Protein AF-0000000084406721 (afdb_homodimer)

InterPro domains:
  IPR004435 Molybdopterin-guanine dinucleotide biosynthesis protein B (MobB) domain [PF03205] (4-134)
  IPR004435 Molybdopterin-guanine dinucleotide biosynthesis protein B (MobB) domain [TIGR00176] (4-159)
  IPR027417 P-loop containing nucleoside triphosphate hydrolase [G3DSA:3.40.50.300] (1-164)
  IPR027417 P-loop containing nucleoside triphosphate hydrolase [SSF52540] (1-160)
  IPR052539 Molybdopterin-guanine dinucleotide biosynthesis adapter [PTHR40072] (1-163)

Organism: Acidithiobacillus ferrooxidans (NCBI:txid920)

Solvent-accessible surface area (backbone atoms only — not comparable to full-atom values): 18183 Å² total; per-residue (Å²): 108,46,63,40,29,43,43,63,60,90,88,45,46,60,68,62,50,48,38,57,32,40,48,56,42,37,70,74,73,42,44,38,28,37,35,37,55,43,92,48,78,68,72,61,59,58,88,83,38,69,69,38,50,39,48,71,31,59,39,56,26,41,34,40,35,19,77,61,35,29,38,32,39,30,66,38,66,98,60,90,43,72,65,58,53,51,36,64,41,38,75,73,39,50,33,38,39,27,40,48,69,77,83,55,94,48,48,26,36,32,33,46,44,71,91,74,74,62,80,74,63,59,83,79,32,88,43,43,65,31,37,30,20,84,67,89,74,96,64,91,75,47,75,40,56,58,87,39,48,70,58,52,37,49,51,51,53,53,52,54,60,70,74,104,108,45,63,41,28,43,43,62,58,90,88,44,46,60,68,60,50,48,36,57,30,40,48,55,42,37,71,74,72,42,44,37,27,36,36,37,54,44,91,49,78,70,70,60,59,58,88,83,39,70,68,38,50,39,48,73,30,60,38,58,26,41,34,41,36,19,76,62,33,29,37,33,39,30,65,38,65,97,60,90,43,73,66,58,52,51,36,63,41,38,74,75,39,49,31,39,38,27,40,48,71,78,82,56,95,48,47,25,37,33,33,47,44,72,92,73,74,62,80,74,65,59,82,78,33,88,44,44,65,32,38,29,20,83,66,89,74,97,65,91,76,47,75,41,56,59,86,38,49,69,59,52,38,48,51,51,52,51,52,55,60,70,73,103

pLDDT: mean 93.05, std 8.52, range [54.84, 98.81]

Foldseek 3Di:
DAEEEEDEDPPLCSVVLVVVLVVLLVVVVWFEAEAEDDPDDDDPDDPPDPQVVVVVVPDQKDWDDDPVDIDMDHDDDPDDDPVVVQVVDPPGTLYYYYYDPLVYQHAYEYRDEVVVVDDDPVVPRVNYQEYAYCDDDDDPHHYHDSVCSSVVSVVVVVVSVVVD/DAEEEEDEDPPLCSVVLVVVLVVLLVVVVWFEAEAEDDPDDPPVDDPPDPQVVVVVVPDQKDWDDDPVDIDMDHDDDPDDDPVVVQVVDPPGTLYYYYYDPLVYQHAYEYRDEVVVVDDDPVVPRVNYQEYAYCDDDDDPHHYHDSVCSSVVSVVVVVVSVVVD

Radius of gyration: 23.54 Å; Cα contacts (8 Å, |Δi|>4): 623; chains: 2; bounding box: 33×76×53 Å

Nearest PDB structures (foldseek):
  1np6-assembly1_B  TM=8.746E-01  e=4.336E-16  Escherichia coli
  1p9n-assembly1_B  TM=8.921E-01  e=8.865E-15  Escherichia coli
  1np6-assembly1_A  TM=8.715E-01  e=2.476E-14  Escherichia coli
  1xjc-assembly1_A  TM=7.753E-01  e=9.262E-10  Geobacillus stearothermophilus
  4nkr-assembly2_E  TM=7.561E-01  e=7.707E-09  Bacillus spizizenii str. W23

Secondary structure (DSSP, 8-state):
-EEEEEE--TTS-HHHHHHHHHHHHHHTT--EEEEEE-SS----S-TTSHHHHHHHTT-SEEEEE-SSEEEEEEEPPSS--HHHHHHTTPSPPSEEEEES-TTS-S-EEEEE-GGG-PPPSTTT-TTEEEEEESS----SSEEEETT-HHHHHHHHHHHHHHH-/-EEEEEE--TTS-HHHHHHHHHHHHHHTT--EEEEEE-SS----S-TTSHHHHHHHTT-SEEEEE-SSEEEEEEEPPSS--HHHHHHTTPSPPSEEEEES-TTS-S-EEEEE-GGG----STTT-TTEEEEEESS----SSEEEETT-HHHHHHHHHHHHHHH-

Sequence (328 aa):
MKTLCVVGYSGSGKTTLLCALIPLLRGYGLKVAVVKSTHHDVDWDVPGKDSYRLREAGADAVLLQGPKHWFMSRPAPTEVSLETISASLQPLPDLLLMEGNKALAVPKIEVHRPSLGRPLLAADDPCIMAVATDSVLDIPGVQLDLNTPSAIARFIRQWIKKEDMKTLCVVGYSGSGKTTLLCALIPLLRGYGLKVAVVKSTHHDVDWDVPGKDSYRLREAGADAVLLQGPKHWFMSRPAPTEVSLETISASLQPLPDLLLMEGNKALAVPKIEVHRPSLGRPLLAADDPCIMAVATDSVLDIPGVQLDLNTPSAIARFIRQWIKKED

Structure (mmCIF, N/CA/C/O backbone):
data_AF-0000000084406721-model_v1
#
loop_
_entity.id
_entity.type
_entity.pdbx_description
1 polymer 'Molybdopterin-guanine dinucleotide biosynthesis protein B'
#
loop_
_atom_site.group_PDB
_atom_site.id
_atom_site.type_symbol
_atom_site.label_atom_id
_atom_site.label_alt_id
_atom_site.label_comp_id
_atom_site.label_asym_id
_atom_site.label_entity_id
_atom_site.label_seq_id
_atom_site.pdbx_PDB_ins_code
_atom_site.Cartn_x
_atom_site.Cartn_y
_atom_site.Cartn_z
_atom_site.occupancy
_atom_site.B_iso_or_equiv
_atom_site.auth_seq_id
_atom_site.auth_comp_id
_atom_site.auth_asym_id
_atom_site.auth_atom_id
_atom_site.pdbx_PDB_model_num
ATOM 1 N N . MET A 1 1 ? -5.16 16.891 -6.309 1 94.69 1 MET A N 1
ATOM 2 C CA . MET A 1 1 ? -4.645 16.547 -4.984 1 94.69 1 MET A CA 1
ATOM 3 C C . MET A 1 1 ? -3.832 17.703 -4.398 1 94.69 1 MET A C 1
ATOM 5 O O . MET A 1 1 ? -2.945 18.234 -5.062 1 94.69 1 MET A O 1
ATOM 9 N N . LYS A 1 2 ? -4.215 18.172 -3.242 1 97.44 2 LYS A N 1
ATOM 10 C CA . LYS A 1 2 ? -3.42 19.141 -2.482 1 97.44 2 LYS A CA 1
ATOM 11 C C . LYS A 1 2 ? -2.598 18.453 -1.402 1 97.44 2 LYS A C 1
ATOM 13 O O . LYS A 1 2 ? -3.033 17.438 -0.834 1 97.44 2 LYS A O 1
ATOM 18 N N . THR A 1 3 ? -1.381 19 -1.166 1 97.88 3 THR A N 1
ATOM 19 C CA . THR A 1 3 ? -0.5 18.406 -0.169 1 97.88 3 THR A CA 1
ATOM 20 C C . THR A 1 3 ? -0.189 19.391 0.945 1 97.88 3 THR A C 1
ATOM 22 O O . THR A 1 3 ? 0.112 20.562 0.677 1 97.88 3 THR A O 1
ATOM 25 N N . LEU A 1 4 ? -0.32 18.969 2.131 1 98.31 4 LEU A N 1
ATOM 26 C CA . LEU A 1 4 ? -0.046 19.781 3.307 1 98.31 4 LEU A CA 1
ATOM 27 C C . LEU A 1 4 ? 0.783 19.016 4.328 1 98.31 4 LEU A C 1
ATOM 29 O O . LEU A 1 4 ? 0.405 17.906 4.734 1 98.31 4 LEU A O 1
ATOM 33 N N . CYS A 1 5 ? 1.845 19.562 4.773 1 98.19 5 CYS A N 1
ATOM 34 C CA . CYS A 1 5 ? 2.682 18.938 5.793 1 98.19 5 CYS A CA 1
ATOM 35 C C . CYS A 1 5 ? 2.408 19.547 7.164 1 98.19 5 CYS A C 1
ATOM 37 O O . CYS A 1 5 ? 2.242 20.766 7.285 1 98.19 5 CYS A O 1
ATOM 39 N N . VAL A 1 6 ? 2.279 18.703 8.125 1 98.06 6 VAL A N 1
ATOM 40 C CA . VAL A 1 6 ? 2.26 19.109 9.531 1 98.06 6 VAL A CA 1
ATOM 41 C C . VAL A 1 6 ? 3.619 18.844 10.164 1 98.06 6 VAL A C 1
ATOM 43 O O . VAL A 1 6 ? 4.039 17.688 10.281 1 98.06 6 VAL A O 1
ATOM 46 N N . VAL A 1 7 ? 4.289 19.922 10.57 1 97.62 7 VAL A N 1
ATOM 47 C CA . VAL A 1 7 ? 5.652 19.797 11.07 1 97.62 7 VAL A CA 1
ATOM 48 C C . VAL A 1 7 ? 5.719 20.281 12.516 1 97.62 7 VAL A C 1
ATOM 50 O O . VAL A 1 7 ? 4.812 20.984 12.992 1 97.62 7 VAL A O 1
ATOM 53 N N . GLY A 1 8 ? 6.73 19.891 13.141 1 96.75 8 GLY A N 1
ATOM 54 C CA . GLY A 1 8 ? 6.961 20.219 14.539 1 96.75 8 GLY A CA 1
ATOM 55 C C . GLY A 1 8 ? 7.883 19.25 15.234 1 96.75 8 GLY A C 1
ATOM 56 O O . GLY A 1 8 ? 8.234 18.203 14.672 1 96.75 8 GLY A O 1
ATOM 57 N N . TYR A 1 9 ? 8.328 19.625 16.422 1 95.62 9 TYR A N 1
ATOM 58 C CA . TYR A 1 9 ? 9.227 18.766 17.188 1 95.62 9 TYR A CA 1
ATOM 59 C C . TYR A 1 9 ? 8.461 17.609 17.828 1 95.62 9 TYR A C 1
ATOM 61 O O . TYR A 1 9 ? 7.238 17.672 17.984 1 95.62 9 TYR A O 1
ATOM 69 N N . SER A 1 10 ? 9.211 16.516 18.094 1 92.62 10 SER A N 1
ATOM 70 C CA . SER A 1 10 ? 8.625 15.367 18.781 1 92.62 10 SER A CA 1
ATOM 71 C C . SER A 1 10 ? 7.879 15.797 20.047 1 92.62 10 SER A C 1
ATOM 73 O O . SER A 1 10 ? 8.367 16.656 20.797 1 92.62 10 SER A O 1
ATOM 75 N N . GLY A 1 11 ? 6.715 15.258 20.219 1 93.38 11 GLY A N 1
ATOM 76 C CA . GLY A 1 11 ? 5.945 15.555 21.406 1 93.38 11 GLY A CA 1
ATOM 77 C C . GLY A 1 11 ? 5.051 16.766 21.25 1 93.38 11 GLY A C 1
ATOM 78 O O . GLY A 1 11 ? 4.266 17.094 22.156 1 93.38 11 GLY A O 1
ATOM 79 N N . SER A 1 12 ? 5.117 17.453 20.125 1 96.38 12 SER A N 1
ATOM 80 C CA . SER A 1 12 ? 4.367 18.688 19.938 1 96.38 12 SER A CA 1
ATOM 81 C C . SER A 1 12 ? 2.887 18.422 19.703 1 96.38 12 SER A C 1
ATOM 83 O O . SER A 1 12 ? 2.059 19.328 19.797 1 96.38 12 SER A O 1
ATOM 85 N N . GLY A 1 13 ? 2.541 17.172 19.359 1 95.31 13 GLY A N 1
ATOM 86 C CA . GLY A 1 13 ? 1.141 16.828 19.188 1 95.31 13 GLY A CA 1
ATOM 87 C C . GLY A 1 13 ? 0.727 16.734 17.734 1 95.31 13 GLY A C 1
ATOM 88 O O . GLY A 1 13 ? -0.449 16.906 17.406 1 95.31 13 GLY A O 1
ATOM 89 N N . LYS A 1 14 ? 1.632 16.531 16.828 1 96.62 14 LYS A N 1
ATOM 90 C CA . LYS A 1 14 ? 1.352 16.469 15.391 1 96.62 14 LYS A CA 1
ATOM 91 C C . LYS A 1 14 ? 0.34 15.367 15.078 1 96.62 14 LYS A C 1
ATOM 93 O O . LYS A 1 14 ? -0.682 15.625 14.438 1 96.62 14 LYS A O 1
ATOM 98 N N . THR A 1 15 ? 0.58 14.188 15.555 1 94.81 15 THR A N 1
ATOM 99 C CA . THR A 1 15 ? -0.303 13.055 15.281 1 94.81 15 THR A CA 1
ATOM 100 C C . THR A 1 15 ? -1.688 13.297 15.875 1 94.81 15 THR A C 1
ATOM 102 O O . THR A 1 15 ? -2.701 13.023 15.227 1 94.81 15 THR A O 1
ATOM 105 N N . THR A 1 16 ? -1.703 13.852 17.094 1 96.06 16 THR A N 1
ATOM 106 C CA . THR A 1 16 ? -2.971 14.18 17.734 1 96.06 16 THR A CA 1
ATOM 107 C C . THR A 1 16 ? -3.775 15.156 16.891 1 96.06 16 THR A C 1
ATOM 109 O O . THR A 1 16 ? -4.977 14.969 16.688 1 96.06 16 THR A O 1
ATOM 112 N N . LEU A 1 17 ? -3.115 16.156 16.453 1 98.19 17 LEU A N 1
ATOM 113 C CA . LEU A 1 17 ? 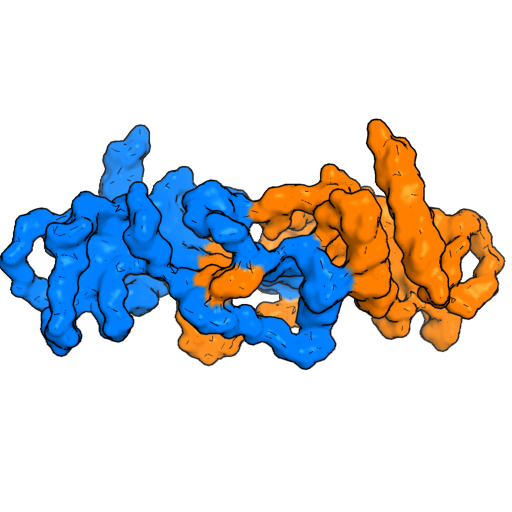-3.795 17.125 15.617 1 98.19 17 LEU A CA 1
ATOM 114 C C . LEU A 1 17 ? -4.32 16.484 14.336 1 98.19 17 LEU A C 1
ATOM 116 O O . LEU A 1 17 ? -5.465 16.719 13.945 1 98.19 17 LEU A O 1
ATOM 120 N N . LEU A 1 18 ? -3.492 15.695 13.695 1 98.31 18 LEU A N 1
ATOM 121 C CA . LEU A 1 18 ? -3.9 15.031 12.461 1 98.31 18 LEU A CA 1
ATOM 122 C C . LEU A 1 18 ? -5.133 14.164 12.695 1 98.31 18 LEU A C 1
ATOM 124 O O . LEU A 1 18 ? -6.07 14.188 11.891 1 98.31 18 LEU A O 1
ATOM 128 N N . CYS A 1 19 ? -5.152 13.445 13.734 1 97.81 19 CYS A N 1
ATOM 129 C CA . CYS A 1 19 ? -6.289 12.586 14.047 1 97.81 19 CYS A CA 1
ATOM 130 C C . CYS A 1 19 ? -7.562 13.406 14.219 1 97.81 19 CYS A C 1
ATOM 132 O O . CYS A 1 19 ? -8.648 12.961 13.828 1 97.81 19 CYS A O 1
ATOM 134 N N . ALA A 1 20 ? -7.41 14.555 14.805 1 98.5 20 ALA A N 1
ATOM 135 C CA . ALA A 1 20 ? -8.562 15.43 14.992 1 98.5 20 ALA A CA 1
ATOM 136 C C . ALA A 1 20 ? -9.008 16.047 13.672 1 98.5 20 ALA A C 1
ATOM 138 O O . ALA A 1 20 ? -10.203 16.281 13.453 1 98.5 20 ALA A O 1
ATOM 139 N N . LEU A 1 21 ? -8.102 16.281 12.789 1 98.81 21 LEU A N 1
ATOM 140 C CA . LEU A 1 21 ? -8.367 17 11.547 1 98.81 21 LEU A CA 1
ATOM 141 C C . LEU A 1 21 ? -9.023 16.078 10.516 1 98.81 21 LEU A C 1
ATOM 143 O O . LEU A 1 21 ? -9.859 16.516 9.734 1 98.81 21 LEU A O 1
ATOM 147 N N . ILE A 1 22 ? -8.688 14.812 10.508 1 98.69 22 ILE A N 1
ATOM 148 C CA . ILE A 1 22 ? -9.078 13.875 9.453 1 98.69 22 ILE A CA 1
ATOM 149 C C . ILE A 1 22 ? -10.602 13.805 9.367 1 98.69 22 ILE A C 1
ATOM 151 O O . ILE A 1 22 ? -11.18 14.078 8.312 1 98.69 22 ILE A O 1
ATOM 155 N N . PRO A 1 23 ? -11.281 13.562 10.469 1 98.56 23 PRO A N 1
ATOM 156 C CA . PRO A 1 23 ? -12.734 13.469 10.336 1 98.56 23 PRO A CA 1
ATOM 157 C C . PRO A 1 23 ? -13.383 14.797 9.961 1 98.56 23 PRO A C 1
ATOM 159 O O . PRO A 1 23 ? -14.398 14.82 9.258 1 98.56 23 PRO A O 1
ATOM 162 N N . LEU A 1 24 ? -12.836 15.898 10.438 1 98.81 24 LEU A N 1
ATOM 163 C CA . LEU A 1 24 ? -13.367 17.203 10.109 1 98.81 24 LEU A CA 1
ATOM 164 C C . LEU A 1 24 ? -13.227 17.5 8.617 1 98.81 24 LEU A C 1
ATOM 166 O O . LEU A 1 24 ? -14.172 17.953 7.973 1 98.81 24 LEU A O 1
ATOM 170 N N . LEU A 1 25 ? -12.086 17.219 8.039 1 98.75 25 LEU A N 1
ATOM 171 C CA . LEU A 1 25 ? -11.805 17.469 6.633 1 98.75 25 LEU A CA 1
ATOM 172 C C . LEU A 1 25 ? -12.609 16.531 5.738 1 98.75 25 LEU A C 1
ATOM 174 O O . LEU A 1 25 ? -13.109 16.938 4.691 1 98.75 25 LEU A O 1
ATOM 178 N N . ARG A 1 26 ? -12.734 15.312 6.164 1 98.38 26 ARG A N 1
ATOM 179 C CA . ARG A 1 26 ? -13.578 14.367 5.441 1 98.38 26 ARG A CA 1
ATOM 180 C C . ARG A 1 26 ? -15.039 14.812 5.457 1 98.38 26 ARG A C 1
ATOM 182 O O . ARG A 1 26 ? -15.766 14.602 4.488 1 98.38 26 ARG A O 1
ATOM 189 N N . GLY A 1 27 ? -15.414 15.422 6.547 1 98.06 27 GLY A N 1
ATOM 190 C CA . GLY A 1 27 ? -16.75 15.961 6.66 1 98.06 27 GLY A CA 1
ATOM 191 C C . GLY A 1 27 ? -17.078 17 5.602 1 98.06 27 GLY A C 1
ATOM 192 O O . GLY A 1 27 ? -18.25 17.234 5.285 1 98.06 27 GLY A O 1
ATOM 193 N N . TYR A 1 28 ? -16.062 17.609 5.094 1 98 28 TYR A N 1
ATOM 194 C CA . TYR A 1 28 ? -16.25 18.578 4.016 1 98 28 TYR A CA 1
ATOM 195 C C . TYR A 1 28 ? -16.344 17.875 2.666 1 98 28 TYR A C 1
ATOM 197 O O . TYR A 1 28 ? -16.422 18.531 1.623 1 98 28 TYR A O 1
ATOM 205 N N . GLY A 1 29 ? -16.266 16.5 2.619 1 97.5 29 GLY A N 1
ATOM 206 C CA . GLY A 1 29 ? -16.391 15.719 1.396 1 97.5 29 GLY A CA 1
ATOM 207 C C . GLY A 1 29 ? -15.062 15.406 0.747 1 97.5 29 GLY A C 1
ATOM 208 O O . GLY A 1 29 ? -15.008 14.984 -0.41 1 97.5 29 GLY A O 1
ATOM 209 N N . LEU A 1 30 ? -13.969 15.625 1.476 1 98 30 LEU A N 1
ATOM 210 C CA . LEU A 1 30 ? -12.641 15.406 0.919 1 98 30 LEU A CA 1
ATOM 211 C C . LEU A 1 30 ? -12.18 13.977 1.163 1 98 30 LEU A C 1
ATOM 213 O O . LEU A 1 30 ? -12.375 13.43 2.252 1 98 30 LEU A O 1
ATOM 217 N N . LYS A 1 31 ? -11.625 13.32 0.178 1 97.81 31 LYS A N 1
ATOM 218 C CA . LYS A 1 31 ? -10.812 12.125 0.389 1 97.81 31 LYS A CA 1
ATOM 219 C C . LYS A 1 31 ? -9.438 12.484 0.95 1 97.81 31 LYS A C 1
ATOM 221 O O . LYS A 1 31 ? -8.703 13.266 0.345 1 97.81 31 LYS A O 1
ATOM 226 N N . VAL A 1 32 ? -9.109 11.898 2.115 1 98.56 32 VAL A N 1
ATOM 227 C CA . VAL A 1 32 ? -7.906 12.312 2.826 1 98.56 32 VAL A CA 1
ATOM 228 C C . VAL A 1 32 ? -6.977 11.117 3.008 1 98.56 32 VAL A C 1
ATOM 230 O O . VAL A 1 32 ? -7.383 10.078 3.541 1 98.56 32 VAL A O 1
ATOM 233 N N . ALA A 1 33 ? -5.777 11.18 2.553 1 98.44 33 ALA A N 1
ATOM 234 C CA . ALA A 1 33 ? -4.723 10.219 2.857 1 98.44 33 ALA A CA 1
ATOM 235 C C . ALA A 1 33 ? -3.658 10.836 3.76 1 98.44 33 ALA A C 1
ATOM 237 O O . ALA A 1 33 ? -3.482 12.055 3.777 1 98.44 33 ALA A O 1
ATOM 238 N N . VAL A 1 34 ? -2.992 9.992 4.477 1 98.12 34 VAL A N 1
ATOM 239 C CA . VAL A 1 34 ? -1.962 10.477 5.391 1 98.12 34 VAL A CA 1
ATOM 240 C C . VAL A 1 34 ? -0.662 9.711 5.156 1 98.12 34 VAL A C 1
ATOM 242 O O . VAL A 1 34 ? -0.678 8.484 4.98 1 98.12 34 VAL A O 1
ATOM 245 N N . VAL A 1 35 ? 0.411 10.438 5.141 1 97 35 VAL A N 1
ATOM 246 C CA . VAL A 1 35 ? 1.75 9.859 5.102 1 97 35 VAL A CA 1
ATOM 247 C C . VAL A 1 35 ? 2.494 10.18 6.395 1 97 35 VAL A C 1
ATOM 249 O O . VAL A 1 35 ? 2.477 11.328 6.855 1 97 35 VAL A O 1
ATOM 252 N N . LYS A 1 36 ? 3.037 9.227 6.949 1 94.81 36 LYS A N 1
ATOM 253 C CA . LYS A 1 36 ? 3.918 9.445 8.094 1 94.81 36 LYS A CA 1
ATOM 254 C C . LYS A 1 36 ? 5.297 8.836 7.848 1 94.81 36 LYS A C 1
ATOM 256 O O . LYS A 1 36 ? 5.414 7.641 7.578 1 94.81 36 LYS A O 1
ATOM 261 N N . SER A 1 37 ? 6.258 9.664 7.93 1 93.06 37 SER A N 1
ATOM 262 C CA . SER A 1 37 ? 7.629 9.18 7.828 1 93.06 37 SER A CA 1
ATOM 263 C C . SER A 1 37 ? 8.195 8.82 9.203 1 93.06 37 SER A C 1
ATOM 265 O O . SER A 1 37 ? 7.945 9.523 10.18 1 93.06 37 SER A O 1
ATOM 267 N N . THR A 1 38 ? 8.844 7.676 9.297 1 85.88 38 THR A N 1
ATOM 268 C CA . THR A 1 38 ? 9.477 7.262 10.547 1 85.88 38 THR A CA 1
ATOM 269 C C . THR A 1 38 ? 10.922 6.824 10.305 1 85.88 38 THR A C 1
ATOM 271 O O . THR A 1 38 ? 11.266 6.371 9.219 1 85.88 38 THR A O 1
ATOM 274 N N . HIS A 1 39 ? 11.773 7.035 11.273 1 83.19 39 HIS A N 1
ATOM 275 C CA . HIS A 1 39 ? 13.172 6.609 11.211 1 83.19 39 HIS A CA 1
ATOM 276 C C . HIS A 1 39 ? 13.32 5.16 11.664 1 83.19 39 HIS A C 1
ATOM 278 O O . HIS A 1 39 ? 14.414 4.594 11.57 1 83.19 39 HIS A O 1
ATOM 284 N N . HIS A 1 40 ? 12.227 4.602 12.047 1 77.06 40 HIS A N 1
ATOM 285 C CA . HIS A 1 40 ? 12.273 3.223 12.523 1 77.06 40 HIS A CA 1
ATOM 286 C C . HIS A 1 40 ? 11.875 2.25 11.414 1 77.06 40 HIS A C 1
ATOM 288 O O . HIS A 1 40 ? 11.062 2.58 10.555 1 77.06 40 HIS A O 1
ATOM 294 N N . ASP A 1 41 ? 12.648 1.138 11.484 1 68.94 41 ASP A N 1
ATOM 295 C CA . ASP A 1 41 ? 12.258 0.095 10.539 1 68.94 41 ASP A CA 1
ATOM 296 C C . ASP A 1 41 ? 10.852 -0.419 10.852 1 68.94 41 ASP A C 1
ATOM 298 O O . ASP A 1 41 ? 10.555 -0.79 11.984 1 68.94 41 ASP A O 1
ATOM 302 N N . VAL A 1 42 ? 10.023 -0.194 9.938 1 65.81 42 VAL A N 1
ATOM 303 C CA . VAL A 1 42 ? 8.641 -0.636 10.102 1 65.81 42 VAL A CA 1
ATOM 304 C C . VAL A 1 42 ? 8.523 -2.109 9.719 1 65.81 42 VAL A C 1
ATOM 306 O O . VAL A 1 42 ? 8.805 -2.484 8.578 1 65.81 42 VAL A O 1
ATOM 309 N N . ASP A 1 43 ? 8.789 -3.002 10.594 1 61.5 43 ASP A N 1
ATOM 310 C CA . ASP A 1 43 ? 8.555 -4.402 10.242 1 61.5 43 ASP A CA 1
ATOM 311 C C . ASP A 1 43 ? 7.164 -4.855 10.68 1 61.5 43 ASP A C 1
ATOM 313 O O . ASP A 1 43 ? 6.941 -5.133 11.859 1 61.5 43 ASP A O 1
ATOM 317 N N . TRP A 1 44 ? 6.223 -4.664 9.906 1 62.91 44 TRP A N 1
ATOM 318 C CA . TRP A 1 44 ? 4.852 -5.023 10.242 1 62.91 44 TRP A CA 1
ATOM 319 C C . TRP A 1 44 ? 4.645 -6.531 10.156 1 62.91 44 TRP A C 1
ATOM 321 O O . TRP A 1 44 ? 3.734 -7.078 10.781 1 62.91 44 TRP A O 1
ATOM 331 N N . ASP A 1 45 ? 5.453 -7.039 9.312 1 59.59 45 ASP A N 1
ATOM 332 C CA . ASP A 1 45 ? 5.176 -8.453 9.07 1 59.59 45 ASP A CA 1
ATOM 333 C C . ASP A 1 45 ? 5.867 -9.336 10.109 1 59.59 45 ASP A C 1
ATOM 335 O O . ASP A 1 45 ? 6.973 -9.016 10.562 1 59.59 45 ASP A O 1
ATOM 339 N N . VAL A 1 46 ? 4.941 -9.852 10.992 1 58.81 46 VAL A N 1
ATOM 340 C CA . VAL A 1 46 ? 5.52 -10.859 11.875 1 58.81 46 VAL A CA 1
ATOM 341 C C . VAL A 1 46 ? 6.219 -11.938 11.047 1 58.81 46 VAL A C 1
ATOM 343 O O . VAL A 1 46 ? 5.637 -12.477 10.102 1 58.81 46 VAL A O 1
ATOM 346 N N . PRO A 1 47 ? 7.621 -12.18 11.383 1 55.06 47 PRO A N 1
ATOM 347 C CA . PRO A 1 47 ? 8.344 -13.266 10.727 1 55.06 47 PRO A CA 1
ATOM 348 C C . PRO A 1 47 ? 7.562 -14.578 10.734 1 55.06 47 PRO A C 1
ATOM 350 O O . PRO A 1 47 ? 6.992 -14.961 11.758 1 55.06 47 PRO A O 1
ATOM 353 N N . GLY A 1 48 ? 7.418 -15.102 9.406 1 54.94 48 GLY A N 1
ATOM 354 C CA . GLY A 1 48 ? 6.738 -16.375 9.297 1 54.94 48 GLY A CA 1
ATOM 355 C C . GLY A 1 48 ? 5.418 -16.297 8.562 1 54.94 48 GLY A C 1
ATOM 356 O O . GLY A 1 48 ? 4.898 -17.312 8.086 1 54.94 48 GLY A O 1
ATOM 357 N N . LYS A 1 49 ? 4.988 -15.023 8.453 1 74.44 49 LYS A N 1
ATOM 358 C CA . LYS A 1 49 ? 3.742 -14.906 7.695 1 74.44 49 LYS A CA 1
ATOM 359 C C . LYS A 1 49 ? 4.004 -14.922 6.195 1 74.44 49 LYS A C 1
ATOM 361 O O . LYS A 1 49 ? 5.145 -14.742 5.758 1 74.44 49 LYS A O 1
ATOM 366 N N . ASP A 1 50 ? 3.088 -15.359 5.426 1 82.88 50 ASP A N 1
ATOM 367 C CA . ASP A 1 50 ? 3.193 -15.484 3.977 1 82.88 50 ASP A CA 1
ATOM 368 C C . ASP A 1 50 ? 3.697 -14.188 3.348 1 82.88 50 ASP A C 1
ATOM 370 O O . ASP A 1 50 ? 4.559 -14.211 2.469 1 82.88 50 ASP A O 1
ATOM 374 N N . SER A 1 51 ? 3.277 -13.086 3.881 1 84.12 51 SER A N 1
ATOM 375 C CA . SER A 1 51 ? 3.68 -11.805 3.305 1 84.12 51 SER A CA 1
ATOM 376 C C . SER A 1 51 ? 5.168 -11.539 3.527 1 84.12 51 SER A C 1
ATOM 378 O O . SER A 1 51 ? 5.84 -10.992 2.656 1 84.12 51 SER A O 1
ATOM 380 N N . TYR A 1 52 ? 5.629 -11.977 4.637 1 85.31 52 TYR A N 1
ATOM 381 C CA . TYR A 1 52 ? 7.051 -11.836 4.941 1 85.31 52 TYR A CA 1
ATOM 382 C C . TYR A 1 52 ? 7.895 -12.68 3.986 1 85.31 52 TYR A C 1
ATOM 384 O O . TYR A 1 52 ? 8.875 -12.188 3.428 1 85.31 52 TYR A O 1
ATOM 392 N N . ARG A 1 53 ? 7.512 -13.844 3.807 1 90.31 53 ARG A N 1
ATOM 393 C CA . ARG A 1 53 ? 8.25 -14.758 2.936 1 90.31 53 ARG A CA 1
ATOM 394 C C . ARG A 1 53 ? 8.266 -14.242 1.499 1 90.31 53 ARG A C 1
ATOM 396 O O . ARG A 1 53 ? 9.289 -14.336 0.816 1 90.31 53 ARG A O 1
ATOM 403 N N . LEU A 1 54 ? 7.184 -13.727 1.117 1 93.81 54 LEU A N 1
ATOM 404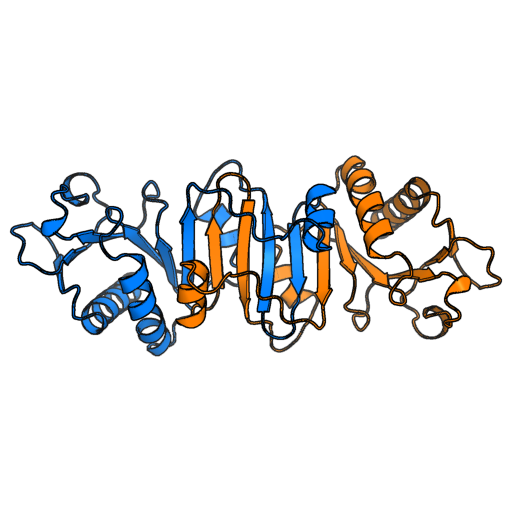 C CA . LEU A 1 54 ? 7.074 -13.219 -0.245 1 93.81 54 LEU A CA 1
ATOM 405 C C . LEU A 1 54 ? 7.973 -12.008 -0.448 1 93.81 54 LEU A C 1
ATOM 407 O O . LEU A 1 54 ? 8.641 -11.891 -1.479 1 93.81 54 LEU A O 1
ATOM 411 N N . ARG A 1 55 ? 8.031 -11.156 0.538 1 91.06 55 ARG A N 1
ATOM 412 C CA . ARG A 1 55 ? 8.922 -10 0.502 1 91.06 55 ARG A CA 1
ATOM 413 C C . ARG A 1 55 ? 10.383 -10.43 0.484 1 91.06 55 ARG A C 1
ATOM 415 O O . ARG A 1 55 ? 11.18 -9.93 -0.312 1 91.06 55 ARG A O 1
ATOM 422 N N . GLU A 1 56 ? 10.68 -11.383 1.255 1 91.25 56 GLU A N 1
ATOM 423 C CA . GLU A 1 56 ? 12.047 -11.875 1.357 1 91.25 56 GLU A CA 1
ATOM 424 C C . GLU A 1 56 ? 12.484 -12.562 0.065 1 91.25 56 GLU A C 1
ATOM 426 O O . GLU A 1 56 ? 13.664 -12.531 -0.289 1 91.25 56 GLU A O 1
ATOM 431 N N . ALA A 1 57 ? 11.484 -13.133 -0.554 1 95.44 57 ALA A N 1
ATOM 432 C CA . ALA A 1 57 ? 11.766 -13.781 -1.83 1 95.44 57 ALA A CA 1
ATOM 433 C C . ALA A 1 57 ? 12.133 -12.758 -2.898 1 95.44 57 ALA A C 1
ATOM 435 O O . ALA A 1 57 ? 12.625 -13.117 -3.971 1 95.44 57 ALA A O 1
ATOM 436 N N . GLY A 1 58 ? 11.844 -11.484 -2.648 1 95.25 58 GLY A N 1
ATOM 437 C CA . GLY A 1 58 ? 12.344 -10.438 -3.521 1 95.25 58 GLY A CA 1
ATOM 438 C C . GLY A 1 58 ? 11.25 -9.758 -4.328 1 95.25 58 GLY A C 1
ATOM 439 O O . GLY A 1 58 ? 11.539 -9.031 -5.277 1 95.25 58 GLY A O 1
ATOM 440 N N . ALA A 1 59 ? 10 -10.016 -3.992 1 97.06 59 ALA A N 1
ATOM 441 C CA . ALA A 1 59 ? 8.922 -9.352 -4.715 1 97.06 59 ALA A CA 1
ATOM 442 C C . ALA A 1 59 ? 9.07 -7.836 -4.652 1 97.06 59 ALA A C 1
ATOM 444 O O . ALA A 1 59 ? 9.43 -7.285 -3.609 1 97.06 59 ALA A O 1
ATOM 445 N N . ASP A 1 60 ? 8.75 -7.141 -5.734 1 96.62 60 ASP A N 1
ATOM 446 C CA . ASP A 1 60 ? 8.859 -5.688 -5.793 1 96.62 60 ASP A CA 1
ATOM 447 C C . ASP A 1 60 ? 7.766 -5.02 -4.961 1 96.62 60 ASP A C 1
ATOM 449 O O . ASP A 1 60 ? 7.922 -3.881 -4.52 1 96.62 60 ASP A O 1
ATOM 453 N N . ALA A 1 61 ? 6.676 -5.684 -4.781 1 96.19 61 ALA A N 1
ATOM 454 C CA . ALA A 1 61 ? 5.57 -5.266 -3.926 1 96.19 61 ALA A CA 1
ATOM 455 C C . ALA A 1 61 ? 4.734 -6.461 -3.49 1 96.19 61 ALA A C 1
ATOM 457 O O . ALA A 1 61 ? 4.605 -7.441 -4.23 1 96.19 61 ALA A O 1
ATOM 458 N N . VAL A 1 62 ? 4.207 -6.367 -2.307 1 95.12 62 VAL A N 1
ATOM 459 C CA . VAL A 1 62 ? 3.295 -7.387 -1.796 1 95.12 62 VAL A CA 1
ATOM 460 C C . VAL A 1 62 ? 2.004 -6.73 -1.312 1 95.12 62 VAL A C 1
ATOM 462 O O . VAL A 1 62 ? 2.039 -5.812 -0.488 1 95.12 62 VAL A O 1
ATOM 465 N N . LEU A 1 63 ? 0.925 -7.172 -1.863 1 95.12 63 LEU A N 1
ATOM 466 C CA . LEU A 1 63 ? -0.393 -6.691 -1.463 1 95.12 63 LEU A CA 1
ATOM 467 C C . LEU A 1 63 ? -1.176 -7.789 -0.747 1 95.12 63 LEU A C 1
ATOM 469 O O . LEU A 1 63 ? -1.498 -8.82 -1.344 1 95.12 63 LEU A O 1
ATOM 473 N N . LEU A 1 64 ? -1.409 -7.566 0.477 1 93.06 64 LEU A N 1
ATOM 474 C CA . LEU A 1 64 ? -2.271 -8.461 1.245 1 93.06 64 LEU A CA 1
ATOM 475 C C . LEU A 1 64 ? -3.709 -7.949 1.256 1 93.06 64 LEU A C 1
ATOM 477 O O . LEU A 1 64 ? -3.967 -6.816 1.671 1 93.06 64 LEU A O 1
ATOM 481 N N . GLN A 1 65 ? -4.578 -8.82 0.809 1 93.94 65 GLN A N 1
ATOM 482 C CA . GLN A 1 65 ? -5.984 -8.453 0.704 1 93.94 65 GLN A CA 1
ATOM 483 C C . GLN A 1 65 ? -6.812 -9.109 1.805 1 93.94 65 GLN A C 1
ATOM 485 O O . GLN A 1 65 ? -7.109 -10.305 1.734 1 93.94 65 GLN A O 1
ATOM 490 N N . GLY A 1 66 ? -7.191 -8.266 2.717 1 91 66 GLY A N 1
ATOM 491 C CA . GLY A 1 66 ? -8.164 -8.695 3.711 1 91 66 GLY A CA 1
ATOM 492 C C . GLY A 1 66 ? -9.57 -8.227 3.41 1 91 66 GLY A C 1
ATOM 493 O O . GLY A 1 66 ? -9.781 -7.422 2.502 1 91 66 GLY A O 1
ATOM 494 N N . PRO A 1 67 ? -10.562 -8.828 4.168 1 90.38 67 PRO A N 1
ATOM 495 C CA . PRO A 1 67 ? -11.961 -8.469 3.914 1 90.38 67 PRO A CA 1
ATOM 496 C C . PRO A 1 67 ? -12.266 -7.012 4.242 1 90.38 67 PRO A C 1
ATOM 498 O O . PRO A 1 67 ? -13.094 -6.387 3.578 1 90.38 67 PRO A O 1
ATOM 501 N N . LYS A 1 68 ? -11.531 -6.371 5.18 1 90.31 68 LYS A N 1
ATOM 502 C CA . LYS A 1 68 ? -11.836 -5.008 5.602 1 90.31 68 LYS A CA 1
ATOM 503 C C . LYS A 1 68 ? -10.766 -4.031 5.117 1 90.31 68 LYS A C 1
ATOM 505 O O . LYS A 1 68 ? -11.07 -2.881 4.789 1 90.31 68 LYS A O 1
ATOM 510 N N . HIS A 1 69 ? -9.477 -4.582 5.09 1 91.38 69 HIS A N 1
ATOM 511 C CA . HIS A 1 69 ? -8.375 -3.699 4.734 1 91.38 69 HIS A CA 1
ATOM 512 C C . HIS A 1 69 ? -7.395 -4.395 3.793 1 91.38 69 HIS A C 1
ATOM 514 O O . HIS A 1 69 ? -7.23 -5.613 3.85 1 91.38 69 HIS A O 1
ATOM 520 N N . TRP A 1 70 ? -6.824 -3.58 2.959 1 92.62 70 TRP A N 1
ATOM 521 C CA . TRP A 1 70 ? -5.695 -4 2.137 1 92.62 70 TRP A CA 1
ATOM 522 C C . TRP A 1 70 ? -4.391 -3.395 2.652 1 92.62 70 TRP A C 1
ATOM 524 O O . TRP A 1 70 ? -4.367 -2.244 3.096 1 92.62 70 TRP A O 1
ATOM 534 N N . PHE A 1 71 ? -3.316 -4.156 2.543 1 91.5 71 PHE A N 1
ATOM 535 C CA . PHE A 1 71 ? -1.992 -3.715 2.967 1 91.5 71 PHE A CA 1
ATOM 536 C C . PHE A 1 71 ? -0.963 -3.961 1.869 1 91.5 71 PHE A C 1
ATOM 538 O O . PHE A 1 71 ? -0.833 -5.082 1.372 1 91.5 71 PHE A O 1
ATOM 545 N N . MET A 1 72 ? -0.314 -2.932 1.548 1 93 72 MET A N 1
ATOM 546 C CA . MET A 1 72 ? 0.738 -3.045 0.542 1 93 72 MET A CA 1
ATOM 547 C C . MET A 1 72 ? 2.102 -2.719 1.143 1 93 72 MET A C 1
ATOM 549 O O . MET A 1 72 ? 2.232 -1.769 1.916 1 93 72 MET A O 1
ATOM 553 N N . SER A 1 73 ? 3.076 -3.523 0.811 1 91.94 73 SER A N 1
ATOM 554 C CA . SER A 1 73 ? 4.457 -3.24 1.188 1 91.94 73 SER A CA 1
ATOM 555 C C . SER A 1 73 ? 5.371 -3.223 -0.032 1 91.94 73 SER A C 1
ATOM 557 O O . SER A 1 73 ? 5.211 -4.035 -0.947 1 91.94 73 SER A O 1
ATOM 559 N N . ARG A 1 74 ? 6.309 -2.334 0.012 1 93.62 74 ARG A N 1
ATOM 560 C CA . ARG A 1 74 ? 7.348 -2.264 -1.014 1 93.62 74 ARG A CA 1
ATOM 561 C C . ARG A 1 74 ? 8.625 -1.641 -0.462 1 93.62 74 ARG A C 1
ATOM 563 O O . ARG A 1 74 ? 8.594 -0.94 0.552 1 93.62 74 ARG A O 1
ATOM 570 N N . PRO A 1 75 ? 9.734 -1.907 -1.148 1 92.25 75 PRO A N 1
ATOM 571 C CA . PRO A 1 75 ? 10.953 -1.219 -0.733 1 92.25 75 PRO A CA 1
ATOM 572 C C . PRO A 1 75 ? 10.844 0.301 -0.836 1 92.25 75 PRO A C 1
ATOM 574 O O . PRO A 1 75 ? 10.18 0.813 -1.74 1 92.25 75 PRO A O 1
ATOM 577 N N . ALA A 1 76 ? 11.422 0.945 0.108 1 93.38 76 ALA A N 1
ATOM 578 C CA . ALA A 1 76 ? 11.5 2.4 0.009 1 93.38 76 ALA A CA 1
ATOM 579 C C . ALA A 1 76 ? 12.195 2.826 -1.282 1 93.38 76 ALA A C 1
ATOM 581 O O . ALA A 1 76 ? 13.148 2.184 -1.724 1 93.38 76 ALA A O 1
ATOM 582 N N . PRO A 1 77 ? 11.711 3.906 -1.89 1 94.19 77 PRO A N 1
ATOM 583 C CA . PRO A 1 77 ? 12.391 4.395 -3.092 1 94.19 77 PRO A CA 1
ATOM 584 C C . PRO A 1 77 ? 13.766 4.984 -2.797 1 94.19 77 PRO A C 1
ATOM 586 O O . PRO A 1 77 ? 14.062 5.32 -1.647 1 94.19 77 PRO A O 1
ATOM 589 N N . THR A 1 78 ? 14.547 5 -3.863 1 92.94 78 THR A N 1
ATOM 590 C CA . THR A 1 78 ? 15.867 5.609 -3.73 1 92.94 78 THR A CA 1
ATOM 591 C C . THR A 1 78 ? 15.742 7.074 -3.32 1 92.94 78 THR A C 1
ATOM 593 O O . THR A 1 78 ? 16.531 7.562 -2.51 1 92.94 78 THR A O 1
ATOM 596 N N . GLU A 1 79 ? 14.688 7.746 -3.838 1 93.5 79 GLU A N 1
ATOM 597 C CA . GLU A 1 79 ? 14.422 9.141 -3.52 1 93.5 79 GLU A CA 1
ATOM 598 C C . GLU A 1 79 ? 12.961 9.352 -3.121 1 93.5 79 GLU A C 1
ATOM 600 O O . GLU A 1 79 ? 12.055 8.961 -3.854 1 93.5 79 GLU A O 1
ATOM 605 N N . VAL A 1 80 ? 12.867 9.969 -2.018 1 93.88 80 VAL A N 1
ATOM 606 C CA . VAL A 1 80 ? 11.523 10.32 -1.575 1 93.88 80 VAL A CA 1
ATOM 607 C C . VAL A 1 80 ? 11.094 11.633 -2.225 1 93.88 80 VAL A C 1
ATOM 609 O O . VAL A 1 80 ? 11.773 12.656 -2.09 1 93.88 80 VAL A O 1
ATOM 612 N N . SER A 1 81 ? 10.047 11.625 -2.977 1 95.75 81 SER A N 1
ATOM 613 C CA . SER A 1 81 ? 9.484 12.781 -3.66 1 95.75 81 SER A CA 1
ATOM 614 C C . SER A 1 81 ? 7.961 12.727 -3.678 1 95.75 81 SER A C 1
ATOM 616 O O . SER A 1 81 ? 7.371 11.703 -3.328 1 95.75 81 SER A O 1
ATOM 618 N N . LEU A 1 82 ? 7.363 13.844 -4.016 1 95.81 82 LEU A N 1
ATOM 619 C CA . LEU A 1 82 ? 5.91 13.852 -4.145 1 95.81 82 LEU A CA 1
ATOM 620 C C . LEU A 1 82 ? 5.453 12.828 -5.18 1 95.81 82 LEU A C 1
ATOM 622 O O . LEU A 1 82 ? 4.387 12.227 -5.035 1 95.81 82 LEU A O 1
ATOM 626 N N . GLU A 1 83 ? 6.27 12.648 -6.172 1 93.94 83 GLU A N 1
ATOM 627 C CA . GLU A 1 83 ? 5.938 11.695 -7.227 1 93.94 83 GLU A CA 1
ATOM 628 C C . GLU A 1 83 ? 5.898 10.266 -6.688 1 93.94 83 GLU A C 1
ATOM 630 O O . GLU A 1 83 ? 4.934 9.531 -6.922 1 93.94 83 GLU A O 1
ATOM 635 N N . THR A 1 84 ? 6.957 9.906 -5.938 1 94.12 84 THR A N 1
ATOM 636 C CA . THR A 1 84 ? 7.02 8.547 -5.414 1 94.12 84 THR A CA 1
ATOM 637 C C . THR A 1 84 ? 5.934 8.32 -4.367 1 94.12 84 THR A C 1
ATOM 639 O O . THR A 1 84 ? 5.371 7.227 -4.27 1 94.12 84 THR A O 1
ATOM 642 N N . ILE A 1 85 ? 5.617 9.344 -3.629 1 95.94 85 ILE A N 1
ATOM 643 C CA . ILE A 1 85 ? 4.566 9.25 -2.623 1 95.94 85 ILE A CA 1
ATOM 644 C C . ILE A 1 85 ? 3.211 9.086 -3.307 1 95.94 85 ILE A C 1
ATOM 646 O O . ILE A 1 85 ? 2.443 8.18 -2.971 1 95.94 85 ILE A O 1
ATOM 650 N N . SER A 1 86 ? 2.967 9.883 -4.312 1 94.62 86 SER A N 1
ATOM 651 C CA . SER A 1 86 ? 1.695 9.844 -5.031 1 94.62 86 SER A CA 1
ATOM 652 C C . SER A 1 86 ? 1.474 8.492 -5.699 1 94.62 86 SER A C 1
ATOM 654 O O . SER A 1 86 ? 0.349 7.992 -5.734 1 94.62 86 SER A O 1
ATOM 656 N N . ALA A 1 87 ? 2.5 7.906 -6.199 1 90.88 87 ALA A N 1
ATOM 657 C CA . ALA A 1 87 ? 2.408 6.605 -6.859 1 90.88 87 ALA A CA 1
ATOM 658 C C . ALA A 1 87 ? 1.931 5.531 -5.887 1 90.88 87 ALA A C 1
ATOM 660 O O . ALA A 1 87 ? 1.225 4.598 -6.277 1 90.88 87 ALA A O 1
ATOM 661 N N . SER A 1 88 ? 2.186 5.738 -4.656 1 92.25 88 SER A N 1
ATOM 662 C CA . SER A 1 88 ? 1.864 4.746 -3.637 1 92.25 88 SER A CA 1
ATOM 663 C C . SER A 1 88 ? 0.436 4.918 -3.129 1 92.25 88 SER A C 1
ATOM 665 O O . SER A 1 88 ? -0.052 4.102 -2.346 1 92.25 88 SER A O 1
ATOM 667 N N . LEU A 1 89 ? -0.211 5.945 -3.586 1 93.88 89 LEU A N 1
ATOM 668 C CA . LEU A 1 89 ? -1.505 6.293 -3.01 1 93.88 89 LEU A CA 1
ATOM 669 C C . LEU A 1 89 ? -2.584 6.348 -4.086 1 93.88 89 LEU A C 1
ATOM 671 O O . LEU A 1 89 ? -3.611 7.004 -3.906 1 93.88 89 LEU A O 1
ATOM 675 N N . GLN A 1 90 ? -2.533 5.535 -5.02 1 89 90 GLN A N 1
ATOM 676 C CA . GLN A 1 90 ? -3.539 5.523 -6.078 1 89 90 GLN A CA 1
ATOM 677 C C . GLN A 1 90 ? -4.77 4.727 -5.652 1 89 90 GLN A C 1
ATOM 679 O O . GLN A 1 90 ? -4.648 3.641 -5.082 1 89 90 GLN A O 1
ATOM 684 N N . PRO A 1 91 ? -6 5.234 -5.953 1 89.5 91 PRO A N 1
ATOM 685 C CA . PRO A 1 91 ? -6.27 6.539 -6.559 1 89.5 91 PRO A CA 1
ATOM 686 C C . PRO A 1 91 ? -5.867 7.703 -5.656 1 89.5 91 PRO A C 1
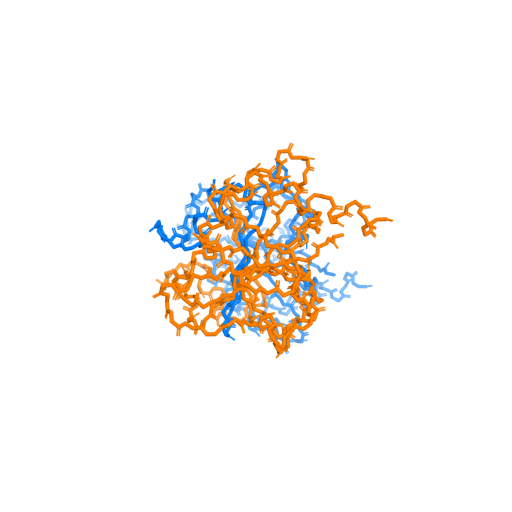ATOM 688 O O . PRO A 1 91 ? -5.879 7.57 -4.43 1 89.5 91 PRO A O 1
ATOM 691 N N . LEU A 1 92 ? -5.641 8.797 -6.277 1 94.44 92 LEU A N 1
ATOM 692 C CA . LEU A 1 92 ? -5.133 9.953 -5.547 1 94.44 92 LEU A CA 1
ATOM 693 C C . LEU A 1 92 ? -6.219 10.547 -4.656 1 94.44 92 LEU A C 1
ATOM 695 O O . LEU A 1 92 ? -7.379 10.641 -5.062 1 94.44 92 LEU A O 1
ATOM 699 N N . PRO A 1 93 ? -5.887 10.953 -3.432 1 96.88 93 PRO A N 1
ATOM 700 C CA . PRO A 1 93 ? -6.82 11.695 -2.578 1 96.88 93 PRO A CA 1
ATOM 701 C C . PRO A 1 93 ? -6.996 13.148 -3.018 1 96.88 93 PRO A C 1
ATOM 703 O O . PRO A 1 93 ? -6.266 13.625 -3.885 1 96.88 93 PRO A O 1
ATOM 706 N N . ASP A 1 94 ? -8.062 13.75 -2.445 1 97.75 94 ASP A N 1
ATOM 707 C CA . ASP A 1 94 ? -8.195 15.188 -2.625 1 97.75 94 ASP A CA 1
ATOM 708 C C . ASP A 1 94 ? -7.133 15.945 -1.832 1 97.75 94 ASP A C 1
ATOM 710 O O . ASP A 1 94 ? -6.625 16.969 -2.289 1 97.75 94 ASP A O 1
ATOM 714 N N . LEU A 1 95 ? -6.805 15.438 -0.663 1 98.44 95 LEU A N 1
ATOM 715 C CA . LEU A 1 95 ? -5.855 16.062 0.25 1 98.44 95 LEU A CA 1
ATOM 716 C C . LEU A 1 95 ? -4.891 15.031 0.822 1 98.44 95 LEU A C 1
ATOM 718 O O . LEU A 1 95 ? -5.316 14.008 1.373 1 98.44 95 LEU A O 1
ATOM 722 N N . LEU A 1 96 ? -3.625 15.281 0.688 1 98.56 96 LEU A N 1
ATOM 723 C CA . LEU A 1 96 ? -2.559 14.492 1.294 1 98.56 96 LEU A CA 1
ATOM 724 C C . LEU A 1 96 ? -1.957 15.219 2.492 1 98.56 96 LEU A C 1
ATOM 726 O O . LEU A 1 96 ? -1.362 16.297 2.34 1 98.56 96 LEU A O 1
ATOM 730 N N . LEU A 1 97 ? -2.193 14.625 3.652 1 98.56 97 LEU A N 1
ATOM 731 C CA . LEU A 1 97 ? -1.563 15.125 4.867 1 98.56 97 LEU A CA 1
ATOM 732 C C . LEU A 1 97 ? -0.287 14.352 5.18 1 98.56 97 LEU A C 1
ATOM 734 O O . LEU A 1 97 ? -0.276 13.117 5.133 1 98.56 97 LEU A O 1
ATOM 738 N N . MET A 1 98 ? 0.725 15.07 5.531 1 97.81 98 MET A N 1
ATOM 739 C CA . MET A 1 98 ? 1.997 14.406 5.797 1 97.81 98 MET A CA 1
ATOM 740 C C . MET A 1 98 ? 2.533 14.781 7.172 1 97.81 98 MET A C 1
ATOM 742 O O . MET A 1 98 ? 2.527 15.961 7.547 1 97.81 98 MET A O 1
ATOM 746 N N . GLU A 1 99 ? 2.83 13.836 7.895 1 96.75 99 GLU A N 1
ATOM 747 C CA . GLU A 1 99 ? 3.662 13.984 9.086 1 96.75 99 GLU A CA 1
ATOM 748 C C . GLU A 1 99 ? 5.094 13.531 8.812 1 96.75 99 GLU A C 1
ATOM 750 O O . GLU A 1 99 ? 5.348 12.336 8.617 1 96.75 99 GLU A O 1
ATOM 755 N N . GLY A 1 100 ? 6.008 14.461 8.812 1 91.25 100 GLY A N 1
ATOM 756 C CA . GLY A 1 100 ? 7.355 14.227 8.32 1 91.25 100 GLY A CA 1
ATOM 757 C C . GLY A 1 100 ? 7.594 14.805 6.941 1 91.25 100 GLY A C 1
ATOM 758 O O . GLY A 1 100 ? 6.922 15.75 6.531 1 91.25 100 GLY A O 1
ATOM 759 N N . ASN A 1 101 ? 8.734 14.406 6.293 1 92.19 101 ASN A N 1
ATOM 760 C CA . ASN A 1 101 ? 9.07 14.914 4.965 1 92.19 101 ASN A CA 1
ATOM 761 C C . ASN A 1 101 ? 9.289 16.422 4.977 1 92.19 101 ASN A C 1
ATOM 763 O O . ASN A 1 101 ? 8.875 17.125 4.051 1 92.19 101 ASN A O 1
ATOM 767 N N . LYS A 1 102 ? 9.875 16.859 5.945 1 89.75 102 LYS A N 1
ATOM 768 C CA . LYS A 1 102 ? 10.047 18.297 6.207 1 89.75 102 LYS A CA 1
ATOM 769 C C . LYS A 1 102 ? 10.852 18.953 5.098 1 89.75 102 LYS A C 1
ATOM 771 O O . LYS A 1 102 ? 10.766 20.172 4.898 1 89.75 102 LYS A O 1
ATOM 776 N N . ALA A 1 103 ? 11.578 18.156 4.402 1 90.62 103 ALA A N 1
ATOM 777 C CA . ALA A 1 103 ? 12.469 18.719 3.389 1 90.62 103 ALA A CA 1
ATOM 778 C C . ALA A 1 103 ? 11.711 19.047 2.107 1 90.62 103 ALA A C 1
ATOM 780 O O . ALA A 1 103 ? 12.211 19.766 1.241 1 90.62 103 ALA A O 1
ATOM 781 N N . LEU A 1 104 ? 10.562 18.484 1.985 1 94.62 104 LEU A N 1
ATOM 782 C CA . LEU A 1 104 ? 9.789 18.75 0.781 1 94.62 104 LEU A CA 1
ATOM 783 C C . LEU A 1 104 ? 9.273 20.188 0.764 1 94.62 104 LEU A C 1
ATOM 785 O O . LEU A 1 104 ? 8.875 20.719 1.801 1 94.62 104 LEU A O 1
ATOM 789 N N . ALA A 1 105 ? 9.25 20.812 -0.383 1 95.56 105 ALA A N 1
ATOM 790 C CA . ALA A 1 105 ? 8.797 22.188 -0.546 1 95.56 105 ALA A CA 1
ATOM 791 C C . ALA A 1 105 ? 7.297 22.25 -0.823 1 95.56 105 ALA A C 1
ATOM 793 O O . ALA A 1 105 ? 6.879 22.578 -1.934 1 95.56 105 ALA A O 1
ATOM 794 N N . VAL A 1 106 ? 6.559 22 0.149 1 97.25 106 VAL A N 1
ATOM 795 C CA . VAL A 1 106 ? 5.098 22.031 0.082 1 97.25 106 VAL A CA 1
ATOM 796 C C . VAL A 1 106 ? 4.543 22.875 1.228 1 97.25 106 VAL A C 1
ATOM 798 O O . VAL A 1 106 ? 5.238 23.125 2.217 1 97.25 106 VAL A O 1
ATOM 801 N N . PRO A 1 107 ? 3.314 23.359 1.112 1 98 107 PRO A N 1
ATOM 802 C CA . PRO A 1 107 ? 2.713 24.109 2.213 1 98 107 PRO A CA 1
ATOM 803 C C . PRO A 1 107 ? 2.707 23.344 3.529 1 98 107 PRO A C 1
ATOM 805 O O . PRO A 1 107 ? 2.496 22.125 3.531 1 98 107 PRO A O 1
ATOM 808 N N . LYS A 1 108 ? 2.984 24.141 4.652 1 98.12 108 LYS A N 1
ATOM 809 C CA . LYS A 1 108 ? 3.117 23.484 5.945 1 98.12 108 LYS A CA 1
ATOM 810 C C . LYS A 1 108 ? 2.365 24.234 7.035 1 98.12 108 LYS A C 1
ATOM 812 O O . LYS A 1 108 ? 2.199 25.453 6.941 1 98.12 108 LYS A O 1
ATOM 817 N N . ILE A 1 109 ? 1.92 23.484 7.961 1 98.38 109 ILE A N 1
ATOM 818 C CA . ILE A 1 109 ? 1.5 24.016 9.25 1 98.38 109 ILE A CA 1
ATOM 819 C C . ILE A 1 109 ? 2.428 23.5 10.352 1 98.38 109 ILE A C 1
ATOM 821 O O . ILE A 1 109 ? 2.65 22.297 10.469 1 98.38 109 ILE A O 1
ATOM 825 N N . GLU A 1 110 ? 3.01 24.406 11.125 1 98.19 110 GLU A N 1
ATOM 826 C CA . GLU A 1 110 ? 3.867 24.016 12.242 1 98.19 110 GLU A CA 1
ATOM 827 C C . GLU A 1 110 ? 3.066 23.891 13.531 1 98.19 110 GLU A C 1
ATOM 829 O O . GLU A 1 110 ? 2.303 24.797 13.883 1 98.19 110 GLU A O 1
ATOM 834 N N . VAL A 1 111 ? 3.182 22.797 14.18 1 98.44 111 VAL A N 1
ATOM 835 C CA . VAL A 1 111 ? 2.688 22.656 15.539 1 98.44 111 VAL A CA 1
ATOM 836 C C . VAL A 1 111 ? 3.783 23.047 16.531 1 98.44 111 VAL A C 1
ATOM 838 O O . VAL A 1 111 ? 4.852 22.422 16.562 1 98.44 111 VAL A O 1
ATOM 841 N N . HIS A 1 112 ? 3.496 24.016 17.375 1 97.62 112 HIS A N 1
ATOM 842 C CA . HIS A 1 112 ? 4.504 24.547 18.281 1 97.62 112 HIS A CA 1
ATOM 843 C C . HIS A 1 112 ? 3.957 24.672 19.703 1 97.62 112 HIS A C 1
ATOM 845 O O . HIS A 1 112 ? 2.92 25.312 19.906 1 97.62 112 HIS A O 1
ATOM 851 N N . ARG A 1 113 ? 4.629 24.016 20.531 1 96.81 113 ARG A N 1
ATOM 852 C CA . ARG A 1 113 ? 4.375 24.156 21.969 1 96.81 113 ARG A CA 1
ATOM 853 C C . ARG A 1 113 ? 5.559 24.812 22.672 1 96.81 113 ARG A C 1
ATOM 855 O O . ARG A 1 113 ? 6.582 24.156 22.891 1 96.81 113 ARG A O 1
ATOM 862 N N . PRO A 1 114 ? 5.391 26.047 23.109 1 95.56 114 PRO A N 1
ATOM 863 C CA . PRO A 1 114 ? 6.504 26.719 23.781 1 95.56 114 PRO A CA 1
ATOM 864 C C . PRO A 1 114 ? 7.043 25.922 24.969 1 95.56 114 PRO A C 1
ATOM 866 O O . PRO A 1 114 ? 8.242 26 25.266 1 95.56 114 PRO A O 1
ATOM 869 N N . SER A 1 115 ? 6.172 25.172 25.609 1 95.56 115 SER A N 1
ATOM 870 C CA . SER A 1 115 ? 6.566 24.406 26.797 1 95.56 115 SER A CA 1
ATOM 871 C C . SER A 1 115 ? 7.668 23.406 26.453 1 95.56 115 SER A C 1
ATOM 873 O O . SER A 1 115 ? 8.383 22.953 27.344 1 95.56 115 SER A O 1
ATOM 875 N N . LEU A 1 116 ? 7.852 23.078 25.188 1 95.69 116 LEU A N 1
ATOM 876 C CA . LEU A 1 116 ? 8.875 22.125 24.766 1 95.69 116 LEU A CA 1
ATOM 877 C C . LEU A 1 116 ? 10.25 22.797 24.703 1 95.69 116 LEU A C 1
ATOM 879 O O . LEU A 1 116 ? 11.273 22.109 24.625 1 95.69 116 LEU A O 1
ATOM 883 N N . GLY A 1 117 ? 10.32 24.094 24.672 1 95.56 117 GLY A N 1
ATOM 884 C CA . GLY A 1 117 ? 11.562 24.844 24.703 1 95.56 117 GLY A CA 1
ATOM 885 C C . GLY A 1 117 ? 12.312 24.797 23.391 1 95.56 117 GLY A C 1
ATOM 886 O O . GLY A 1 117 ? 13.547 24.891 23.359 1 95.56 117 GLY A O 1
ATOM 887 N N . ARG A 1 118 ? 11.648 24.516 22.297 1 95.5 118 ARG A N 1
ATOM 888 C CA . ARG A 1 118 ? 12.266 24.438 20.984 1 95.5 118 ARG A CA 1
ATOM 889 C C . ARG A 1 118 ? 11.945 25.688 20.156 1 95.5 118 ARG A C 1
ATOM 891 O O . ARG A 1 118 ? 10.898 26.312 20.344 1 95.5 118 ARG A O 1
ATOM 898 N N . PRO A 1 119 ? 12.828 26.016 19.281 1 95.19 119 PRO A N 1
ATOM 899 C CA . PRO A 1 119 ? 12.562 27.188 18.438 1 95.19 119 PRO A CA 1
ATOM 900 C C . PRO A 1 119 ? 11.492 26.938 17.391 1 95.19 119 PRO A C 1
ATOM 902 O O . PRO A 1 119 ? 11.18 25.781 17.094 1 95.19 119 PRO A O 1
ATOM 905 N N . LEU A 1 120 ? 10.961 28.062 16.891 1 95.62 120 LEU A N 1
ATOM 906 C CA . LEU A 1 120 ? 10.023 27.953 15.773 1 95.62 120 LEU A CA 1
ATOM 907 C C . LEU A 1 120 ? 10.734 27.516 14.5 1 95.62 120 LEU A C 1
ATOM 909 O O . LEU A 1 120 ? 11.797 28.047 14.164 1 95.62 120 LEU A O 1
ATOM 913 N N . LEU A 1 121 ? 10.156 26.609 13.789 1 95.44 121 LEU A N 1
ATOM 914 C CA . LEU A 1 121 ? 10.664 26.188 12.484 1 95.44 121 LEU A CA 1
ATOM 915 C C . LEU A 1 121 ? 10.375 27.234 11.414 1 95.44 121 LEU A C 1
ATOM 917 O O . LEU A 1 121 ? 11.125 27.375 10.453 1 95.44 121 LEU A O 1
ATOM 921 N N . ALA A 1 122 ? 9.32 27.953 11.578 1 94.75 122 ALA A N 1
ATOM 922 C CA . ALA A 1 122 ? 8.836 28.938 10.602 1 94.75 122 ALA A CA 1
ATOM 923 C C . ALA A 1 122 ? 9.898 29.984 10.305 1 94.75 122 ALA A C 1
ATOM 925 O O . ALA A 1 122 ? 9.898 30.594 9.234 1 94.75 122 ALA A O 1
ATOM 926 N N . ALA A 1 123 ? 10.75 30.156 11.219 1 91.25 123 ALA A N 1
ATOM 927 C CA . ALA A 1 123 ? 11.805 31.156 11.047 1 91.25 123 ALA A CA 1
ATOM 928 C C . ALA A 1 123 ? 12.711 30.797 9.875 1 91.25 123 ALA A C 1
ATOM 930 O O . ALA A 1 123 ? 13.25 31.688 9.203 1 91.25 123 ALA A O 1
ATOM 931 N N . ASP A 1 124 ? 12.781 29.531 9.539 1 92.88 124 ASP A N 1
ATOM 932 C CA . ASP A 1 124 ? 13.742 29.094 8.531 1 92.88 124 ASP A CA 1
ATOM 933 C C . ASP A 1 124 ? 13.055 28.359 7.387 1 92.88 124 ASP A C 1
ATOM 935 O O . ASP A 1 124 ? 13.711 27.875 6.465 1 92.88 124 ASP A O 1
ATOM 939 N N . ASP A 1 125 ? 11.797 28.266 7.422 1 95.69 125 ASP A N 1
ATOM 940 C CA . ASP A 1 125 ? 11.055 27.531 6.398 1 95.69 125 ASP A CA 1
ATOM 941 C C . ASP A 1 125 ? 9.93 28.375 5.82 1 95.69 125 ASP A C 1
ATOM 943 O O . ASP A 1 125 ? 8.859 28.5 6.422 1 95.69 125 ASP A O 1
ATOM 947 N N . PRO A 1 126 ? 10.164 28.906 4.703 1 95.25 126 PRO A N 1
ATOM 948 C CA . PRO A 1 126 ? 9.172 29.812 4.117 1 95.25 126 PRO A CA 1
ATOM 949 C C . PRO A 1 126 ? 7.906 29.094 3.662 1 95.25 126 PRO A C 1
ATOM 951 O O . PRO A 1 126 ? 6.91 29.734 3.328 1 95.25 126 PRO A O 1
ATOM 954 N N . CYS A 1 127 ? 7.91 27.781 3.684 1 97 127 CYS A N 1
ATOM 955 C CA . CYS A 1 127 ? 6.738 27.031 3.248 1 97 127 CYS A CA 1
ATOM 956 C C . CYS A 1 127 ? 5.715 26.922 4.371 1 97 127 CYS A C 1
ATOM 958 O O . CYS A 1 127 ? 4.586 26.469 4.145 1 97 127 CYS A O 1
ATOM 960 N N . ILE A 1 128 ? 6.062 27.328 5.535 1 97.19 128 ILE A N 1
ATOM 961 C CA . ILE A 1 128 ? 5.133 27.281 6.656 1 97.19 128 ILE A CA 1
ATOM 962 C C . ILE A 1 128 ? 4.145 28.453 6.559 1 97.19 128 ILE A C 1
ATOM 964 O O . ILE A 1 128 ? 4.531 29.609 6.699 1 97.19 128 ILE A O 1
ATOM 968 N N . MET A 1 129 ? 2.881 28.031 6.445 1 96.94 129 MET A N 1
ATOM 969 C CA . MET A 1 129 ? 1.846 29.031 6.195 1 96.94 129 MET A CA 1
ATOM 970 C C . MET A 1 129 ? 1.22 29.516 7.504 1 96.94 129 MET A C 1
ATOM 972 O O . MET A 1 129 ? 0.631 30.594 7.559 1 96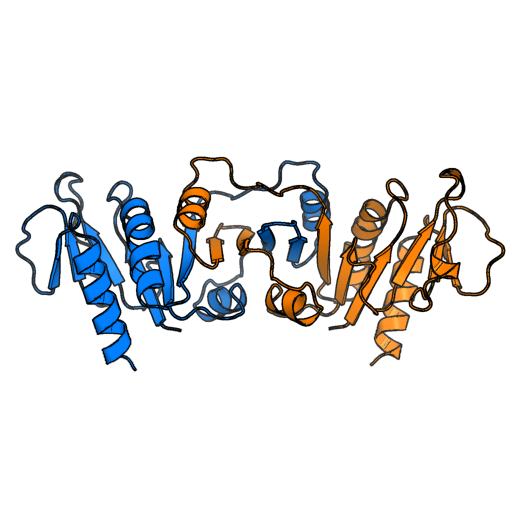.94 129 MET A O 1
ATOM 976 N N . ALA A 1 130 ? 1.287 28.672 8.5 1 98.06 130 ALA A N 1
ATOM 977 C CA . ALA A 1 130 ? 0.646 28.953 9.781 1 98.06 130 ALA A CA 1
ATOM 978 C C . ALA A 1 130 ? 1.295 28.156 10.914 1 98.06 130 ALA A C 1
ATOM 980 O O . ALA A 1 130 ? 1.898 27.109 10.672 1 98.06 130 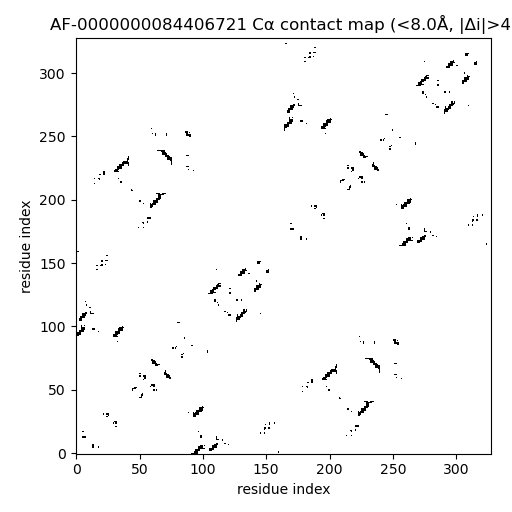ALA A O 1
ATOM 981 N N . VAL A 1 131 ? 1.184 28.75 12.086 1 98.06 131 VAL A N 1
ATOM 982 C CA . VAL A 1 131 ? 1.657 28.078 13.289 1 98.06 131 VAL A CA 1
ATOM 983 C C . VAL A 1 131 ? 0.475 27.75 14.203 1 98.06 131 VAL A C 1
ATOM 985 O O . VAL A 1 131 ? -0.287 28.641 14.586 1 98.06 131 VAL A O 1
ATOM 988 N N . ALA A 1 132 ? 0.276 26.484 14.461 1 98.5 132 ALA A N 1
ATOM 989 C CA . ALA A 1 132 ? -0.693 26.047 15.461 1 98.5 132 ALA A CA 1
ATOM 990 C C . ALA A 1 132 ? -0.043 25.922 16.844 1 98.5 132 ALA A C 1
ATOM 992 O O . ALA A 1 132 ? 0.938 25.188 17 1 98.5 132 ALA A O 1
ATOM 993 N N . THR A 1 133 ? -0.585 26.578 17.812 1 97.94 133 THR A N 1
ATOM 994 C CA . THR A 1 133 ? 0.048 26.656 19.125 1 97.94 133 THR A CA 1
ATOM 995 C C . THR A 1 133 ? -1.002 26.719 20.219 1 97.94 133 THR A C 1
ATOM 997 O O . THR A 1 133 ? -2.178 26.969 19.953 1 97.94 133 THR A O 1
ATOM 1000 N N . ASP A 1 134 ? -0.607 26.328 21.422 1 97.31 134 ASP A N 1
ATOM 1001 C CA . ASP A 1 134 ? -1.511 26.406 22.562 1 97.31 134 ASP A CA 1
ATOM 1002 C C . ASP A 1 134 ? -1.258 27.672 23.391 1 97.31 134 ASP A C 1
ATOM 1004 O O . ASP A 1 134 ? -1.735 27.781 24.516 1 97.31 134 ASP A O 1
ATOM 1008 N N . SER A 1 135 ? -0.446 28.594 22.844 1 95.06 135 SER A N 1
ATOM 1009 C CA . SER A 1 135 ? -0.115 29.875 23.484 1 95.06 135 SER A CA 1
ATOM 1010 C C . SER A 1 135 ? -0.175 31.016 22.484 1 95.06 135 SER A C 1
ATOM 1012 O O . SER A 1 135 ? -0.532 30.828 21.328 1 95.06 135 SER A O 1
ATOM 1014 N N . VAL A 1 136 ? 0.021 32.188 23.016 1 92.44 136 VAL A N 1
ATOM 1015 C CA . VAL A 1 136 ? 0.103 33.344 22.141 1 92.44 136 VAL A CA 1
ATOM 1016 C C . VAL A 1 136 ? 1.562 33.625 21.781 1 92.44 136 VAL A C 1
ATOM 1018 O O . VAL A 1 136 ? 2.416 33.719 22.656 1 92.44 136 VAL A O 1
ATOM 1021 N N . LEU A 1 137 ? 1.788 33.594 20.531 1 92.38 137 LEU A N 1
ATOM 1022 C CA . LEU A 1 137 ? 3.141 33.875 20.062 1 92.38 137 LEU A CA 1
ATOM 1023 C C . LEU A 1 137 ? 3.221 35.25 19.406 1 92.38 137 LEU A C 1
ATOM 1025 O O . LEU A 1 137 ? 2.236 35.75 18.859 1 92.38 137 LEU A O 1
ATOM 1029 N N . ASP A 1 138 ? 4.324 35.875 19.578 1 90.75 138 ASP A N 1
ATOM 1030 C CA . ASP A 1 138 ? 4.602 37.094 18.875 1 90.75 138 ASP A CA 1
ATOM 1031 C C . ASP A 1 138 ? 5.34 36.844 17.562 1 90.75 138 ASP A C 1
ATOM 1033 O O . ASP A 1 138 ? 6.566 36.969 17.5 1 90.75 138 ASP A O 1
ATOM 1037 N N . ILE A 1 139 ? 4.711 36.406 16.547 1 88.25 139 ILE A N 1
ATOM 1038 C CA . ILE A 1 139 ? 5.297 36.062 15.258 1 88.25 139 ILE A CA 1
ATOM 1039 C C . ILE A 1 139 ? 4.465 36.656 14.125 1 88.25 139 ILE A C 1
ATOM 1041 O O . ILE A 1 139 ? 3.268 36.906 14.289 1 88.25 139 ILE A O 1
ATOM 1045 N N . PRO A 1 140 ? 5.25 36.906 13.039 1 87.06 140 PRO A N 1
ATOM 1046 C CA . PRO A 1 140 ? 4.488 37.281 11.852 1 87.06 140 PRO A CA 1
ATOM 1047 C C . PRO A 1 140 ? 3.75 36.125 11.211 1 87.06 140 PRO A C 1
ATOM 1049 O O . PRO A 1 140 ? 4.09 34.969 11.461 1 87.06 140 PRO A O 1
ATOM 1052 N N . GLY A 1 141 ? 2.518 36.375 10.781 1 89.75 141 GLY A N 1
ATOM 1053 C CA . GLY A 1 141 ? 1.828 35.344 10.039 1 89.75 141 GLY A CA 1
ATOM 1054 C C . GLY A 1 141 ? 0.56 34.844 10.719 1 89.75 141 GLY A C 1
ATOM 1055 O O . GLY A 1 141 ? 0.128 35.438 11.719 1 89.75 141 GLY A O 1
ATOM 1056 N N . VAL A 1 142 ? 0.143 33.719 10.305 1 96.25 142 VAL A N 1
ATOM 1057 C CA . VAL A 1 142 ? -1.134 33.188 10.781 1 96.25 142 VAL A CA 1
ATOM 1058 C C . VAL A 1 142 ? -0.901 32.281 11.984 1 96.25 142 VAL A C 1
ATOM 1060 O O . VAL A 1 142 ? -0.041 31.391 11.938 1 96.25 142 VAL A O 1
ATOM 1063 N N . GLN A 1 143 ? -1.584 32.562 13.055 1 97.31 143 GLN A N 1
ATOM 1064 C CA . GLN A 1 143 ? -1.559 31.688 14.234 1 97.31 143 GLN A CA 1
ATOM 1065 C C . GLN A 1 143 ? -2.898 30.984 14.438 1 97.31 143 GLN A C 1
ATOM 1067 O O . GLN A 1 143 ? -3.955 31.609 14.297 1 97.31 143 GLN A O 1
ATOM 1072 N N . LEU A 1 144 ? -2.85 29.719 14.664 1 98.06 144 LEU A N 1
ATOM 1073 C CA . LEU A 1 144 ? -4.027 28.891 14.906 1 98.06 144 LEU A CA 1
ATOM 1074 C C . LEU A 1 144 ? -4.008 28.328 16.328 1 98.06 144 LEU A C 1
ATOM 1076 O O . LEU A 1 144 ? -2.936 28.078 16.875 1 98.06 144 LEU A O 1
ATOM 1080 N N . ASP A 1 145 ? -5.191 28.156 16.844 1 97.88 145 ASP A N 1
ATOM 1081 C CA . ASP A 1 145 ? -5.309 27.578 18.188 1 97.88 145 ASP A CA 1
ATOM 1082 C C . ASP A 1 145 ? -5.316 26.047 18.109 1 97.88 145 ASP A C 1
ATOM 1084 O O . ASP A 1 145 ? -6.266 25.453 17.609 1 97.88 145 ASP A O 1
ATOM 1088 N N . LEU A 1 146 ? -4.312 25.516 18.672 1 97.44 146 LEU A N 1
ATOM 1089 C CA . LEU A 1 146 ? -4.16 24.078 18.672 1 97.44 146 LEU A CA 1
ATOM 1090 C C . LEU A 1 146 ? -5.348 23.406 19.359 1 97.44 146 LEU A C 1
ATOM 1092 O O . LEU A 1 146 ? -5.648 22.234 19.078 1 97.44 146 LEU A O 1
ATOM 1096 N N . ASN A 1 147 ? -6.094 24.094 20.141 1 96.69 147 ASN A N 1
ATOM 1097 C CA . ASN A 1 147 ? -7.211 23.547 20.906 1 96.69 147 ASN A CA 1
ATOM 1098 C C . ASN A 1 147 ? -8.531 23.688 20.141 1 96.69 147 ASN A C 1
ATOM 1100 O O . ASN A 1 147 ? -9.578 23.281 20.641 1 96.69 147 ASN A O 1
ATOM 1104 N N . THR A 1 148 ? -8.508 24.172 19.016 1 97.94 148 THR A N 1
ATOM 1105 C CA . THR A 1 148 ? -9.703 24.297 18.188 1 97.94 148 THR A CA 1
ATOM 1106 C C . THR A 1 148 ? -9.477 23.688 16.812 1 97.94 148 THR A C 1
ATOM 1108 O O . THR A 1 148 ? -9.445 24.406 15.805 1 97.94 148 THR A O 1
ATOM 1111 N N . PRO A 1 149 ? -9.445 22.406 16.719 1 98.5 149 PRO A N 1
ATOM 1112 C CA . PRO A 1 149 ? -9.18 21.734 15.445 1 98.5 149 PRO A CA 1
ATOM 1113 C C . PRO A 1 149 ? -10.172 22.109 14.359 1 98.5 149 PRO A C 1
ATOM 1115 O O . PRO A 1 149 ? -9.82 22.141 13.172 1 98.5 149 PRO A O 1
ATOM 1118 N N . SER A 1 150 ? -11.422 22.422 14.711 1 98.62 150 SER A N 1
ATOM 1119 C CA . SER A 1 150 ? -12.414 22.828 13.719 1 98.62 150 SER A CA 1
ATOM 1120 C C . SER A 1 150 ? -11.992 24.109 13 1 98.62 150 SER A C 1
ATOM 1122 O O . SER A 1 150 ? -12.219 24.25 11.797 1 98.62 150 SER A O 1
ATOM 1124 N N . ALA A 1 151 ? -11.336 25 13.727 1 98.38 151 ALA A N 1
ATOM 1125 C CA . ALA A 1 151 ? -10.836 26.234 13.125 1 98.38 151 ALA A CA 1
ATOM 1126 C C . ALA A 1 151 ? -9.664 25.953 12.188 1 98.38 151 ALA A C 1
ATOM 1128 O O . ALA A 1 151 ? -9.547 26.562 11.125 1 98.38 151 ALA A O 1
ATOM 1129 N N . ILE A 1 152 ? -8.836 25.078 12.594 1 98.75 152 ILE A N 1
ATOM 1130 C CA . ILE A 1 152 ? -7.707 24.703 11.758 1 98.75 152 ILE A CA 1
ATOM 1131 C C . ILE A 1 152 ? -8.211 24.031 10.477 1 98.75 152 ILE A C 1
ATOM 1133 O O . ILE A 1 152 ? -7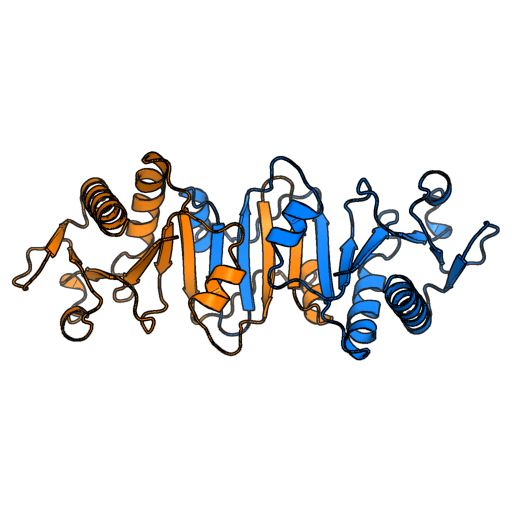.727 24.312 9.383 1 98.75 152 ILE A O 1
ATOM 1137 N N . ALA A 1 153 ? -9.234 23.172 10.586 1 98.81 153 ALA A N 1
ATOM 1138 C CA . ALA A 1 153 ? -9.836 22.5 9.43 1 98.81 153 ALA A CA 1
ATOM 1139 C C . ALA A 1 153 ? -10.43 23.531 8.461 1 98.81 153 ALA A C 1
ATOM 1141 O O . ALA A 1 153 ? -10.289 23.406 7.246 1 98.81 153 ALA A O 1
ATOM 1142 N N . ARG A 1 154 ? -11.07 24.516 9.031 1 98.5 154 ARG A N 1
ATOM 1143 C CA . ARG A 1 154 ? -11.641 25.578 8.203 1 98.5 154 ARG A CA 1
ATOM 1144 C C . ARG A 1 154 ? -10.547 26.328 7.453 1 98.5 154 ARG A C 1
ATOM 1146 O O . ARG A 1 154 ? -10.703 26.641 6.27 1 98.5 154 ARG A O 1
ATOM 1153 N N . PHE A 1 155 ? -9.531 26.625 8.156 1 98.56 155 PHE A N 1
ATOM 1154 C CA . PHE A 1 155 ? -8.391 27.281 7.539 1 98.56 155 PHE A CA 1
ATOM 1155 C C . PHE A 1 155 ? -7.871 26.484 6.352 1 98.56 155 PHE A C 1
ATOM 1157 O O . PHE A 1 155 ? -7.648 27.031 5.27 1 98.56 155 PHE A O 1
ATOM 1164 N N . ILE A 1 156 ? -7.699 25.188 6.523 1 98.62 156 ILE A N 1
ATOM 1165 C CA . ILE A 1 156 ? -7.195 24.297 5.484 1 98.62 156 ILE A CA 1
ATOM 1166 C C . ILE A 1 156 ? -8.172 24.266 4.312 1 98.62 156 ILE A C 1
ATOM 1168 O O . ILE A 1 156 ? -7.762 24.312 3.152 1 98.62 156 ILE A O 1
ATOM 1172 N N . ARG A 1 157 ? -9.469 24.172 4.609 1 98.12 157 ARG A N 1
ATOM 1173 C CA . ARG A 1 157 ? -10.484 24.156 3.562 1 98.12 157 ARG A CA 1
ATOM 1174 C C . ARG A 1 157 ? -10.406 25.406 2.701 1 98.12 157 ARG A C 1
ATOM 1176 O O . ARG A 1 157 ? -10.484 25.328 1.474 1 98.12 157 ARG A O 1
ATOM 1183 N N . GLN A 1 158 ? -10.297 26.516 3.387 1 97.56 158 GLN A N 1
ATOM 1184 C CA . GLN A 1 158 ? -10.195 27.781 2.672 1 97.56 158 GLN A CA 1
ATOM 1185 C C . GLN A 1 158 ? -8.938 27.828 1.809 1 97.56 158 GLN A C 1
ATOM 1187 O O . GLN A 1 158 ? -8.969 28.312 0.677 1 97.56 158 GLN A O 1
ATOM 1192 N N . TRP A 1 159 ? -7.867 27.359 2.355 1 97.69 159 TRP A N 1
ATOM 1193 C CA . TRP A 1 159 ? -6.613 27.297 1.611 1 97.69 159 TRP A CA 1
ATOM 1194 C C . TRP A 1 159 ? -6.77 26.453 0.351 1 97.69 159 TRP A C 1
ATOM 1196 O O . TRP A 1 159 ? -6.312 26.844 -0.726 1 97.69 159 TRP A O 1
ATOM 1206 N N . ILE A 1 160 ? -7.438 25.266 0.43 1 97.06 160 ILE A N 1
ATOM 1207 C CA . ILE A 1 160 ? -7.656 24.375 -0.701 1 97.06 160 ILE A CA 1
ATOM 1208 C C . ILE A 1 160 ? -8.461 25.094 -1.781 1 97.06 160 ILE A C 1
ATOM 1210 O O . ILE A 1 160 ? -8.141 25 -2.969 1 97.06 160 ILE A O 1
ATOM 1214 N N . LYS A 1 161 ? -9.461 25.828 -1.414 1 94.56 161 LYS A N 1
ATOM 1215 C CA . LYS A 1 161 ? -10.344 26.531 -2.348 1 94.56 161 LYS A CA 1
ATOM 1216 C C . LYS A 1 161 ? -9.602 27.656 -3.066 1 94.56 161 LYS A C 1
ATOM 1218 O O . LYS A 1 161 ? -9.898 27.953 -4.227 1 94.56 161 LYS A O 1
ATOM 1223 N N . LYS A 1 162 ? -8.766 28.234 -2.355 1 91.31 162 LYS A N 1
ATOM 1224 C CA . LYS A 1 162 ? -8.008 29.344 -2.947 1 91.31 162 LYS A CA 1
ATOM 1225 C C . LYS A 1 162 ? -7.004 28.812 -3.975 1 91.31 162 LYS A C 1
ATOM 1227 O O . LYS A 1 162 ? -6.684 29.5 -4.945 1 91.31 162 LYS A O 1
ATOM 1232 N N . GLU A 1 163 ? -6.461 27.719 -3.732 1 82.56 163 GLU A N 1
ATOM 1233 C CA . GLU A 1 163 ? -5.48 27.125 -4.633 1 82.56 163 GLU A CA 1
ATOM 1234 C C . GLU A 1 163 ? -6.148 26.562 -5.887 1 82.56 163 GLU A C 1
ATOM 1236 O O . GLU A 1 163 ? -5.492 26.359 -6.91 1 82.56 163 GLU A O 1
ATOM 1241 N N . ASP A 1 164 ? -7.434 26.312 -5.887 1 73.5 164 ASP A N 1
ATOM 1242 C CA . ASP A 1 164 ? -8.172 25.891 -7.07 1 73.5 164 ASP A CA 1
ATOM 1243 C C . ASP A 1 164 ? -8.414 27.047 -8.023 1 73.5 164 ASP A C 1
ATOM 1245 O O . ASP A 1 164 ? -8.359 26.891 -9.242 1 73.5 164 ASP A O 1
ATOM 1249 N N . MET B 1 1 ? 1.66 -5.047 -18.109 1 94.69 1 MET B N 1
ATOM 1250 C CA . MET B 1 1 ? 1.558 -5.91 -16.938 1 94.69 1 MET B CA 1
ATOM 1251 C C . MET B 1 1 ? 0.792 -7.188 -17.266 1 94.69 1 MET B C 1
ATOM 1253 O O . MET B 1 1 ? -0.298 -7.133 -17.844 1 94.69 1 MET B O 1
ATOM 1257 N N . LYS B 1 2 ? 1.403 -8.328 -17.062 1 97.44 2 LYS B N 1
ATOM 1258 C CA . LYS B 1 2 ? 0.725 -9.617 -17.156 1 97.44 2 LYS B CA 1
ATOM 1259 C C . LYS B 1 2 ? 0.302 -10.117 -15.781 1 97.44 2 LYS B C 1
ATOM 1261 O O . LYS B 1 2 ? 0.987 -9.867 -14.789 1 97.44 2 LYS B O 1
ATOM 1266 N N . THR B 1 3 ? -0.876 -10.805 -15.75 1 97.94 3 THR B N 1
ATOM 1267 C CA . THR B 1 3 ? -1.387 -11.305 -14.477 1 97.94 3 THR B CA 1
ATOM 1268 C C . THR B 1 3 ? -1.521 -12.828 -14.516 1 97.94 3 THR B C 1
ATOM 1270 O O . THR B 1 3 ? -2.021 -13.383 -15.492 1 97.94 3 THR B O 1
ATOM 1273 N N . LEU B 1 4 ? -1.037 -13.453 -13.523 1 98.31 4 LEU B N 1
ATOM 1274 C CA . LEU B 1 4 ? -1.097 -14.906 -13.398 1 98.31 4 LEU B CA 1
ATOM 1275 C C . LEU B 1 4 ? -1.532 -15.312 -12 1 98.31 4 LEU B C 1
ATOM 1277 O O . LEU B 1 4 ? -0.928 -14.891 -11.008 1 98.31 4 LEU B O 1
ATOM 1281 N N . CYS B 1 5 ? -2.514 -16.141 -11.891 1 98.19 5 CYS B N 1
ATOM 1282 C CA . CYS B 1 5 ? -2.971 -16.641 -10.602 1 98.19 5 CYS B CA 1
ATOM 1283 C C . CYS B 1 5 ? -2.428 -18.047 -10.344 1 98.19 5 CYS B C 1
ATOM 1285 O O . CYS B 1 5 ? -2.383 -18.875 -11.25 1 98.19 5 CYS B O 1
ATOM 1287 N N . VAL B 1 6 ? -1.949 -18.234 -9.156 1 98.06 6 VAL B N 1
ATOM 1288 C CA . VAL B 1 6 ? -1.619 -19.578 -8.664 1 98.06 6 VAL B CA 1
ATOM 1289 C C . VAL B 1 6 ? -2.723 -20.062 -7.73 1 98.06 6 VAL B C 1
ATOM 1291 O O . VAL B 1 6 ? -2.951 -19.484 -6.668 1 98.06 6 VAL B O 1
ATOM 1294 N N . VAL B 1 7 ? -3.387 -21.141 -8.156 1 97.62 7 VAL B N 1
ATOM 1295 C CA . VAL B 1 7 ? -4.551 -21.625 -7.422 1 97.62 7 VAL B CA 1
ATOM 1296 C C . VAL B 1 7 ? -4.301 -23.047 -6.941 1 97.62 7 VAL B C 1
ATOM 1298 O O . VAL B 1 7 ? -3.406 -23.734 -7.441 1 97.62 7 VAL B O 1
ATOM 1301 N N . GLY B 1 8 ? -5.062 -23.422 -6.012 1 96.69 8 GLY B N 1
ATOM 1302 C CA . GLY B 1 8 ? -4.965 -24.734 -5.391 1 96.69 8 GLY B CA 1
ATOM 1303 C C . GLY B 1 8 ? -5.551 -24.781 -3.992 1 96.69 8 GLY B C 1
ATOM 1304 O O . GLY B 1 8 ? -5.906 -23.734 -3.428 1 96.69 8 GLY B O 1
ATOM 1305 N N . TYR B 1 9 ? -5.707 -26 -3.482 1 95.62 9 TYR B N 1
ATOM 1306 C CA . TYR B 1 9 ? -6.262 -26.156 -2.145 1 95.62 9 TYR B CA 1
ATOM 1307 C C . TYR B 1 9 ? -5.227 -25.844 -1.077 1 95.62 9 TYR B C 1
ATOM 1309 O O . TYR B 1 9 ? -4.023 -25.844 -1.351 1 95.62 9 TYR B O 1
ATOM 1317 N N . SER B 1 10 ? -5.746 -25.453 0.119 1 92.56 10 SER B N 1
ATOM 1318 C CA . SER B 1 10 ? -4.863 -25.188 1.249 1 92.56 10 SER B CA 1
ATOM 1319 C C . SER B 1 10 ? -3.881 -26.328 1.462 1 92.56 10 SER B C 1
ATOM 1321 O O . SER B 1 10 ? -4.258 -27.5 1.378 1 92.56 10 SER B O 1
ATOM 1323 N N . GLY B 1 11 ? -2.648 -25.969 1.664 1 93.31 11 GLY B N 1
ATOM 1324 C CA . GLY B 1 11 ? -1.64 -26.984 1.936 1 93.31 11 GLY B CA 1
ATOM 1325 C C . GLY B 1 11 ? -0.972 -27.516 0.68 1 93.31 11 GLY B C 1
ATOM 1326 O O . GLY B 1 11 ? -0.029 -28.297 0.757 1 93.31 11 GLY B O 1
ATOM 1327 N N . SER B 1 12 ? -1.404 -27.062 -0.487 1 96.38 12 SER B N 1
ATOM 1328 C CA . SER B 1 12 ? -0.888 -27.609 -1.738 1 96.38 12 SER B CA 1
ATOM 1329 C C . SER B 1 12 ? 0.505 -27.078 -2.043 1 96.38 12 SER B C 1
ATOM 1331 O O . SER B 1 12 ? 1.209 -27.609 -2.904 1 96.38 12 SER B O 1
ATOM 1333 N N . GLY B 1 13 ? 0.905 -25.984 -1.378 1 95.31 13 GLY B N 1
ATOM 1334 C CA . GLY B 1 13 ? 2.244 -25.453 -1.567 1 95.31 13 GLY B CA 1
ATOM 1335 C C . GLY B 1 13 ? 2.275 -24.219 -2.455 1 95.31 13 GLY B C 1
ATOM 1336 O O . GLY B 1 13 ? 3.295 -23.922 -3.08 1 95.31 13 GLY B O 1
ATOM 1337 N N . LYS B 1 14 ? 1.182 -23.516 -2.59 1 96.62 14 LYS B N 1
ATOM 1338 C CA . LYS B 1 14 ? 1.091 -22.344 -3.447 1 96.62 14 LYS B CA 1
ATOM 1339 C C . LYS B 1 14 ? 2.117 -21.281 -3.043 1 96.62 14 LYS B C 1
ATOM 1341 O O . LYS B 1 14 ? 2.9 -20.828 -3.877 1 96.62 14 LYS B O 1
ATOM 1346 N N . THR B 1 15 ? 2.154 -20.938 -1.795 1 94.75 15 THR B N 1
ATOM 1347 C CA . THR B 1 15 ? 3.07 -19.906 -1.308 1 94.75 15 THR B CA 1
ATOM 1348 C C . THR B 1 15 ? 4.52 -20.344 -1.505 1 94.75 15 THR B C 1
ATOM 1350 O O . THR B 1 15 ? 5.359 -19.547 -1.925 1 94.75 15 THR B O 1
ATOM 1353 N N . THR B 1 16 ? 4.793 -21.625 -1.223 1 96 16 THR B N 1
ATOM 1354 C CA . THR B 1 16 ? 6.133 -22.156 -1.427 1 96 16 THR B CA 1
ATOM 1355 C C . THR B 1 16 ? 6.562 -22.016 -2.883 1 96 16 THR B C 1
ATOM 1357 O O . THR B 1 16 ? 7.684 -21.578 -3.164 1 96 16 THR B O 1
ATOM 1360 N N . LEU B 1 17 ? 5.699 -22.391 -3.734 1 98.12 17 LEU B N 1
ATOM 1361 C CA . LEU B 1 17 ? 6.008 -22.266 -5.156 1 98.12 17 LEU B CA 1
ATOM 1362 C C . LEU B 1 17 ? 6.262 -20.797 -5.531 1 98.12 17 LEU B C 1
ATOM 1364 O O . LEU B 1 17 ? 7.23 -20.5 -6.23 1 98.12 17 LEU B O 1
ATOM 1368 N N . LEU B 1 18 ? 5.395 -19.922 -5.078 1 98.31 18 LEU B N 1
ATOM 1369 C CA . LEU B 1 18 ? 5.551 -18.5 -5.391 1 98.31 18 LEU B CA 1
ATOM 1370 C C . LEU B 1 18 ? 6.898 -17.984 -4.902 1 98.31 18 LEU B C 1
ATOM 1372 O O . LEU B 1 18 ? 7.59 -17.266 -5.625 1 98.31 18 LEU B O 1
ATOM 1376 N N . CYS B 1 19 ? 7.281 -18.344 -3.752 1 97.81 19 CYS B N 1
ATOM 1377 C CA . CYS B 1 19 ? 8.555 -17.906 -3.197 1 97.81 19 CYS B CA 1
ATOM 1378 C C . CYS B 1 19 ? 9.719 -18.375 -4.062 1 97.81 19 CYS B C 1
ATOM 1380 O O . CYS B 1 19 ? 10.711 -17.672 -4.227 1 97.81 19 CYS B O 1
ATOM 1382 N N . ALA B 1 20 ? 9.586 -19.562 -4.562 1 98.44 20 ALA B N 1
ATOM 1383 C CA . ALA B 1 20 ? 10.633 -20.109 -5.422 1 98.44 20 ALA B CA 1
ATOM 1384 C C . ALA B 1 20 ? 10.641 -19.422 -6.785 1 98.44 20 ALA B C 1
ATOM 1386 O O . ALA B 1 20 ? 11.695 -19.25 -7.395 1 98.44 20 ALA B O 1
ATOM 1387 N N . LEU B 1 21 ? 9.5 -19 -7.238 1 98.75 21 LEU B N 1
ATOM 1388 C CA . LEU B 1 21 ? 9.352 -18.453 -8.586 1 98.75 21 LEU B CA 1
ATOM 1389 C C . LEU B 1 21 ? 9.82 -17.016 -8.648 1 98.75 21 LEU B C 1
ATOM 1391 O O . LEU B 1 21 ? 10.375 -16.578 -9.656 1 98.75 21 LEU B O 1
ATOM 1395 N N . ILE B 1 22 ? 9.664 -16.25 -7.59 1 98.62 22 ILE B N 1
ATOM 1396 C CA . ILE B 1 22 ? 9.875 -14.812 -7.582 1 98.62 22 ILE B CA 1
ATOM 1397 C C . ILE B 1 22 ? 11.32 -14.5 -7.969 1 98.62 22 ILE B C 1
ATOM 1399 O O . ILE B 1 22 ? 11.57 -13.781 -8.945 1 98.62 22 ILE B O 1
ATOM 1403 N N . PRO B 1 23 ? 12.297 -15.117 -7.324 1 98.56 23 PRO B N 1
ATOM 1404 C CA . PRO B 1 23 ? 13.672 -14.781 -7.699 1 98.56 23 PRO B CA 1
ATOM 1405 C C . PRO B 1 23 ? 14.023 -15.234 -9.117 1 98.56 23 PRO B C 1
ATOM 1407 O O . PRO B 1 23 ? 14.812 -14.578 -9.797 1 98.56 23 PRO B O 1
ATOM 1410 N N . LEU B 1 24 ? 13.484 -16.344 -9.539 1 98.81 24 LEU B N 1
ATOM 1411 C CA . LEU B 1 24 ? 13.75 -16.844 -10.891 1 98.81 24 LEU B CA 1
ATOM 1412 C C . LEU B 1 24 ? 13.195 -15.898 -11.938 1 98.81 24 LEU B C 1
ATOM 1414 O O . LEU B 1 24 ? 13.875 -15.562 -12.906 1 98.81 24 LEU B O 1
ATOM 1418 N N . LEU B 1 25 ? 11.992 -15.422 -11.758 1 98.75 25 LEU B N 1
ATOM 1419 C CA . LEU B 1 25 ? 11.328 -14.531 -12.711 1 98.75 25 LEU B CA 1
ATOM 1420 C C . LEU B 1 25 ? 11.984 -13.148 -12.711 1 98.75 25 LEU B C 1
ATOM 1422 O O . LEU B 1 25 ? 12.141 -12.539 -13.766 1 98.75 25 LEU B O 1
ATOM 1426 N N . ARG B 1 26 ? 12.352 -12.703 -11.547 1 98.38 26 ARG B N 1
ATOM 1427 C CA . ARG B 1 26 ? 13.094 -11.453 -11.461 1 98.38 26 ARG B CA 1
ATOM 1428 C C . ARG B 1 26 ? 14.445 -11.555 -12.164 1 98.38 26 ARG B C 1
ATOM 1430 O O . ARG B 1 26 ? 14.914 -10.586 -12.758 1 98.38 26 ARG B O 1
ATOM 1437 N N . GLY B 1 27 ? 15.008 -12.727 -12.094 1 98.06 27 GLY B N 1
ATOM 1438 C CA . GLY B 1 27 ? 16.266 -12.984 -12.789 1 98.06 27 GLY B CA 1
ATOM 1439 C C . GLY B 1 27 ? 16.156 -12.781 -14.289 1 98.06 27 GLY B C 1
ATOM 1440 O O . GLY B 1 27 ? 17.172 -12.539 -14.953 1 98.06 27 GLY B O 1
ATOM 1441 N N . TYR B 1 28 ? 14.984 -12.898 -14.789 1 98.06 28 TYR B N 1
ATOM 1442 C CA . TYR B 1 28 ? 14.758 -12.648 -16.203 1 98.06 28 TYR B CA 1
ATOM 1443 C C . TYR B 1 28 ? 14.594 -11.156 -16.484 1 98.06 28 TYR B C 1
ATOM 1445 O O . TYR B 1 28 ? 14.32 -10.75 -17.609 1 98.06 28 TYR B O 1
ATOM 1453 N N . GLY B 1 29 ? 14.688 -10.266 -15.43 1 97.5 29 GLY B N 1
ATOM 1454 C CA . GLY B 1 29 ? 14.594 -8.82 -15.57 1 97.5 29 GLY B CA 1
ATOM 1455 C C . GLY B 1 29 ? 13.18 -8.297 -15.375 1 97.5 29 GLY B C 1
ATOM 1456 O O . GLY B 1 29 ? 12.891 -7.145 -15.711 1 97.5 29 GLY B O 1
ATOM 1457 N N . LEU B 1 30 ? 12.297 -9.141 -14.836 1 98 30 LEU B N 1
ATOM 1458 C CA . LEU B 1 30 ? 10.898 -8.742 -14.648 1 98 30 LEU B CA 1
ATOM 1459 C C . LEU B 1 30 ? 10.703 -8.086 -13.281 1 98 30 LEU B C 1
ATOM 1461 O O . LEU B 1 30 ? 11.242 -8.555 -12.281 1 98 30 LEU B O 1
ATOM 1465 N N . LYS B 1 31 ? 9.992 -6.988 -13.211 1 97.81 31 LYS B N 1
ATOM 1466 C CA . LYS B 1 31 ? 9.414 -6.508 -11.961 1 97.81 31 LYS B CA 1
ATOM 1467 C C . LYS B 1 31 ? 8.203 -7.34 -11.562 1 97.81 31 LYS B C 1
ATOM 1469 O O . LYS B 1 31 ? 7.238 -7.449 -12.32 1 97.81 31 LYS B O 1
ATOM 1474 N N . VAL B 1 32 ? 8.266 -7.906 -10.352 1 98.56 32 VAL B N 1
ATOM 1475 C CA . VAL B 1 32 ? 7.246 -8.867 -9.945 1 98.56 32 VAL B CA 1
ATOM 1476 C C . VAL B 1 32 ? 6.551 -8.375 -8.68 1 98.56 32 VAL B C 1
ATOM 1478 O O . VAL B 1 32 ? 7.207 -8.094 -7.676 1 98.56 32 VAL B O 1
ATOM 1481 N N . ALA B 1 33 ? 5.27 -8.219 -8.68 1 98.38 33 ALA B N 1
ATOM 1482 C CA . ALA B 1 33 ? 4.457 -7.984 -7.488 1 98.38 33 ALA B CA 1
ATOM 1483 C C . ALA B 1 33 ? 3.594 -9.203 -7.164 1 98.38 33 ALA B C 1
ATOM 1485 O O . ALA B 1 33 ? 3.277 -10 -8.055 1 98.38 33 ALA B O 1
ATOM 1486 N N . VAL B 1 34 ? 3.244 -9.312 -5.93 1 98.06 34 VAL B N 1
ATOM 1487 C CA . VAL B 1 34 ? 2.432 -10.445 -5.504 1 98.06 34 VAL B CA 1
ATOM 1488 C C . VAL B 1 34 ? 1.221 -9.945 -4.719 1 98.06 34 VAL B C 1
ATOM 1490 O O . VAL B 1 34 ? 1.342 -9.047 -3.883 1 98.06 34 VAL B O 1
ATOM 1493 N N . VAL B 1 35 ? 0.098 -10.531 -5.012 1 96.94 35 VAL B N 1
ATOM 1494 C CA . VAL B 1 35 ? -1.125 -10.305 -4.25 1 96.94 35 VAL B CA 1
ATOM 1495 C C . VAL B 1 35 ? -1.546 -11.594 -3.553 1 96.94 35 VAL B C 1
ATOM 1497 O O . VAL B 1 35 ? -1.553 -12.664 -4.168 1 96.94 35 VAL B O 1
ATOM 1500 N N . LYS B 1 36 ? -1.8 -11.492 -2.35 1 94.69 36 LYS B N 1
ATOM 1501 C CA . LYS B 1 36 ? -2.373 -12.625 -1.622 1 94.69 36 LYS B CA 1
ATOM 1502 C C . LYS B 1 36 ? -3.682 -12.227 -0.941 1 94.69 36 LYS B C 1
ATOM 1504 O O . LYS B 1 36 ? -3.715 -11.289 -0.148 1 94.69 36 LYS B O 1
ATOM 1509 N N . SER B 1 37 ? -4.691 -12.938 -1.27 1 93.06 37 SER B N 1
ATOM 1510 C CA . SER B 1 37 ? -5.973 -12.727 -0.604 1 93.06 37 SER B CA 1
ATOM 1511 C C . SER B 1 37 ? -6.113 -13.625 0.62 1 93.06 37 SER B C 1
ATOM 1513 O O . SER B 1 37 ? -5.707 -14.789 0.59 1 93.06 37 SER B O 1
ATOM 1515 N N . THR B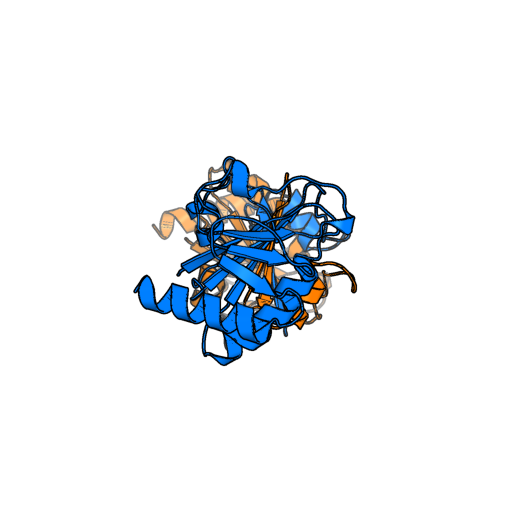 1 38 ? -6.566 -13.055 1.721 1 85.88 38 THR B N 1
ATOM 1516 C CA . THR B 1 38 ? -6.793 -13.844 2.932 1 85.88 38 THR B CA 1
ATOM 1517 C C . THR B 1 38 ? -8.18 -13.57 3.498 1 85.88 38 THR B C 1
ATOM 1519 O O . THR B 1 38 ? -8.742 -12.492 3.301 1 85.88 38 THR B O 1
ATOM 1522 N N . HIS B 1 39 ? -8.781 -14.57 4.133 1 83.19 39 HIS B N 1
ATOM 1523 C CA . HIS B 1 39 ? -10.078 -14.43 4.789 1 83.19 39 HIS B CA 1
ATOM 1524 C C . HIS B 1 39 ? -9.922 -13.891 6.203 1 83.19 39 HIS B C 1
ATOM 1526 O O . HIS B 1 39 ? -10.922 -13.594 6.871 1 83.19 39 HIS B O 1
ATOM 1532 N N . HIS B 1 40 ? -8.703 -13.711 6.574 1 77.06 40 HIS B N 1
ATOM 1533 C CA . HIS B 1 40 ? -8.445 -13.211 7.922 1 77.06 40 HIS B CA 1
ATOM 1534 C C . HIS B 1 40 ? -8.234 -11.703 7.926 1 77.06 40 HIS B C 1
ATOM 1536 O O . HIS B 1 40 ? -7.719 -11.141 6.957 1 77.06 40 HIS B O 1
ATOM 1542 N N . ASP B 1 41 ? -8.828 -11.164 9.023 1 69.44 41 ASP B N 1
ATOM 1543 C CA . ASP B 1 41 ? -8.57 -9.734 9.18 1 69.44 41 ASP B CA 1
ATOM 1544 C C . ASP B 1 41 ? -7.082 -9.461 9.383 1 69.44 41 ASP B C 1
ATOM 1546 O O . ASP B 1 41 ? -6.453 -10.055 10.266 1 69.44 41 ASP B O 1
ATOM 1550 N N . VAL B 1 42 ? -6.547 -8.82 8.445 1 65.75 42 VAL B N 1
ATOM 1551 C CA . VAL B 1 42 ? -5.129 -8.492 8.523 1 65.75 42 VAL B CA 1
ATOM 1552 C C . VAL B 1 42 ? -4.922 -7.285 9.43 1 65.75 42 VAL B C 1
ATOM 1554 O O . VAL B 1 42 ? -5.438 -6.199 9.156 1 65.75 42 VAL B O 1
ATOM 1557 N N . ASP B 1 43 ? -4.875 -7.457 10.703 1 61.47 43 ASP B N 1
ATOM 1558 C CA . ASP B 1 43 ? -4.582 -6.301 11.547 1 61.47 43 ASP B CA 1
ATOM 1559 C C . ASP B 1 43 ? -3.082 -6.152 11.773 1 61.47 43 ASP B C 1
ATOM 1561 O O . ASP B 1 43 ? -2.506 -6.848 12.617 1 61.47 43 ASP B O 1
ATOM 1565 N N . TRP B 1 44 ? -2.408 -5.559 10.922 1 62.59 44 TRP B N 1
ATOM 1566 C CA . TRP B 1 44 ? -0.961 -5.398 11.023 1 62.59 44 TRP B CA 1
ATOM 1567 C C . TRP B 1 44 ? -0.599 -4.352 12.07 1 62.59 44 TRP B C 1
ATOM 1569 O O . TRP B 1 44 ? 0.507 -4.363 12.617 1 62.59 44 TRP B O 1
ATOM 1579 N N . ASP B 1 45 ? -1.548 -3.498 12.195 1 59.44 45 ASP B N 1
ATOM 1580 C CA . ASP B 1 45 ? -1.166 -2.385 13.062 1 59.44 45 ASP B CA 1
ATOM 1581 C C . ASP B 1 45 ? -1.435 -2.711 14.531 1 59.44 45 ASP B C 1
ATOM 1583 O O . ASP B 1 45 ? -2.414 -3.387 14.852 1 59.44 45 ASP B O 1
ATOM 1587 N N . VAL B 1 46 ? -0.232 -2.971 15.195 1 58.75 46 VAL B N 1
ATOM 1588 C CA . VAL B 1 46 ? -0.418 -3.082 16.641 1 58.75 46 VAL B CA 1
ATOM 1589 C C . VAL B 1 46 ? -1.157 -1.852 17.156 1 58.75 46 VAL B C 1
ATOM 1591 O O . VAL B 1 46 ? -0.767 -0.717 16.875 1 58.75 46 VAL B O 1
ATOM 1594 N N . PRO B 1 47 ? -2.387 -2.125 17.891 1 55.34 47 PRO B N 1
ATOM 1595 C CA . PRO B 1 47 ? -3.111 -1.026 18.531 1 55.34 47 PRO B CA 1
ATOM 1596 C C . PRO B 1 47 ? -2.197 -0.114 19.344 1 55.34 47 PRO B C 1
ATOM 1598 O O . PRO B 1 47 ? -1.343 -0.599 20.094 1 55.34 47 PRO B O 1
ATOM 1601 N N . GLY B 1 48 ? -2.322 1.254 18.938 1 54.84 48 GLY B N 1
ATOM 1602 C CA . GLY B 1 48 ? -1.539 2.223 19.688 1 54.84 48 GLY B CA 1
ATOM 1603 C C . GLY B 1 48 ? -0.469 2.9 18.859 1 54.84 48 GLY B C 1
ATOM 1604 O O . GLY B 1 48 ? 0.032 3.965 19.219 1 54.84 48 GLY B O 1
ATOM 1605 N N . LYS B 1 49 ? -0.228 2.236 17.703 1 75.38 49 LYS B N 1
ATOM 1606 C CA . LYS B 1 49 ? 0.757 2.904 16.859 1 75.38 49 LYS B CA 1
ATOM 1607 C C . LYS B 1 49 ? 0.12 4.043 16.062 1 75.38 49 LYS B C 1
ATOM 1609 O O . LYS B 1 49 ? -1.106 4.129 15.961 1 75.38 49 LYS B O 1
ATOM 1614 N N . ASP B 1 50 ? 0.847 5.055 15.734 1 83.44 50 ASP B N 1
ATOM 1615 C CA . ASP B 1 50 ? 0.387 6.238 15.016 1 83.44 50 ASP B CA 1
ATOM 1616 C C . ASP B 1 50 ? -0.419 5.848 13.773 1 83.44 50 ASP B C 1
ATOM 1618 O O . ASP B 1 50 ? -1.47 6.434 13.508 1 83.44 50 ASP B O 1
ATOM 1622 N N . SER B 1 51 ? -0.031 4.797 13.117 1 84.81 51 SER B N 1
ATOM 1623 C CA . SER B 1 51 ? -0.724 4.391 11.898 1 84.81 51 SER B CA 1
ATOM 1624 C C . SER B 1 51 ? -2.121 3.865 12.203 1 84.81 51 SER B C 1
ATOM 1626 O O . SER B 1 51 ? -3.062 4.105 11.445 1 84.81 51 SER B O 1
ATOM 1628 N N . TYR B 1 52 ? -2.227 3.223 13.312 1 85.62 52 TYR B N 1
ATOM 1629 C CA . TYR B 1 52 ? -3.527 2.725 13.75 1 85.62 52 TYR B CA 1
ATOM 1630 C C . TYR B 1 52 ? -4.48 3.875 14.055 1 85.62 52 TYR B C 1
ATOM 1632 O O . TYR B 1 52 ? -5.625 3.875 13.602 1 85.62 52 TYR B O 1
ATOM 1640 N N . ARG B 1 53 ? -4.004 4.789 14.75 1 90.5 53 ARG B N 1
ATOM 1641 C CA . ARG B 1 53 ? -4.82 5.938 15.133 1 90.5 53 ARG B CA 1
ATOM 1642 C C . ARG B 1 53 ? -5.273 6.719 13.906 1 90.5 53 ARG B C 1
ATOM 1644 O O . ARG B 1 53 ? -6.418 7.176 13.844 1 90.5 53 ARG B O 1
ATOM 1651 N N . LEU B 1 54 ? -4.402 6.836 13.008 1 93.88 54 LEU B N 1
ATOM 1652 C CA . LEU B 1 54 ? -4.711 7.582 11.789 1 93.88 54 LEU B CA 1
ATOM 1653 C C . LEU B 1 54 ? -5.777 6.867 10.969 1 93.88 54 LEU B C 1
ATOM 1655 O O . LEU B 1 54 ? -6.695 7.504 10.445 1 93.88 54 LEU B O 1
ATOM 1659 N N . ARG B 1 55 ? -5.691 5.57 10.914 1 91.25 55 ARG B N 1
ATOM 1660 C CA . ARG B 1 55 ? -6.699 4.766 10.227 1 91.25 55 ARG B CA 1
ATOM 1661 C C . ARG B 1 55 ? -8.055 4.867 10.93 1 91.25 55 ARG B C 1
ATOM 1663 O O . ARG B 1 55 ? -9.078 5.07 10.281 1 91.25 55 ARG B O 1
ATOM 1670 N N . GLU B 1 56 ? -8.016 4.824 12.188 1 91.31 56 GLU B N 1
ATOM 1671 C CA . GLU B 1 56 ? -9.242 4.883 12.977 1 91.31 56 GLU B CA 1
ATOM 1672 C C . GLU B 1 56 ? -9.906 6.25 12.859 1 91.31 56 GLU B C 1
ATOM 1674 O O . GLU B 1 56 ? -11.133 6.359 12.93 1 91.31 56 GLU B O 1
ATOM 1679 N N . ALA B 1 57 ? -9.031 7.211 12.68 1 95.5 57 ALA B N 1
ATOM 1680 C CA . ALA B 1 57 ? -9.555 8.562 12.508 1 95.5 57 ALA B CA 1
ATOM 1681 C C . ALA B 1 57 ? -10.305 8.703 11.188 1 95.5 57 ALA B C 1
ATOM 1683 O O . ALA B 1 57 ? -11.008 9.688 10.961 1 95.5 57 ALA B O 1
ATOM 1684 N N . GLY B 1 58 ? -10.117 7.754 10.273 1 95.38 58 GLY B N 1
ATOM 1685 C CA . GLY B 1 58 ? -10.945 7.707 9.078 1 95.38 58 GLY B CA 1
ATOM 1686 C C . GLY B 1 58 ? -10.188 8.039 7.809 1 95.38 58 GLY B C 1
ATOM 1687 O O . GLY B 1 58 ? -10.797 8.273 6.766 1 95.38 58 GLY B O 1
ATOM 1688 N N . ALA B 1 59 ? -8.875 8.102 7.883 1 97.12 59 ALA B N 1
ATOM 1689 C CA . ALA B 1 59 ? -8.109 8.375 6.668 1 97.12 59 ALA B CA 1
ATOM 1690 C C . ALA B 1 59 ? -8.43 7.359 5.574 1 97.12 59 ALA B C 1
ATOM 1692 O O . ALA B 1 59 ? -8.586 6.168 5.852 1 97.12 59 ALA B O 1
ATOM 1693 N N . ASP B 1 60 ? -8.484 7.805 4.324 1 96.69 60 ASP B N 1
ATOM 1694 C CA . ASP B 1 60 ? -8.789 6.93 3.197 1 96.69 60 ASP B CA 1
ATOM 1695 C C . ASP B 1 60 ? -7.609 6.012 2.883 1 96.69 60 ASP B C 1
ATOM 1697 O O . ASP B 1 60 ? -7.785 4.945 2.291 1 96.69 60 ASP B O 1
ATOM 1701 N N . ALA B 1 61 ? -6.441 6.414 3.227 1 96.25 61 ALA B N 1
ATOM 1702 C CA . ALA B 1 61 ? -5.211 5.633 3.123 1 96.25 61 ALA B CA 1
ATOM 1703 C C . ALA B 1 61 ? -4.148 6.148 4.086 1 96.25 61 ALA B C 1
ATOM 1705 O O . ALA B 1 61 ? -4.094 7.344 4.379 1 96.25 61 ALA B O 1
ATOM 1706 N N . VAL B 1 62 ? -3.352 5.242 4.574 1 95.12 62 VAL B N 1
ATOM 1707 C CA . VAL B 1 62 ? -2.221 5.598 5.426 1 95.12 62 VAL B CA 1
ATOM 1708 C C . VAL B 1 62 ? -0.941 4.973 4.867 1 95.12 62 VAL B C 1
ATOM 1710 O O . VAL B 1 62 ? -0.878 3.762 4.648 1 95.12 62 VAL B O 1
ATOM 1713 N N . LEU B 1 63 ? 0.003 5.809 4.602 1 95.12 63 LEU B N 1
ATOM 1714 C CA . LEU B 1 63 ? 1.309 5.363 4.125 1 95.12 63 LEU B CA 1
ATOM 1715 C C . LEU B 1 63 ? 2.381 5.598 5.184 1 95.12 63 LEU B C 1
ATOM 1717 O O . LEU B 1 63 ? 2.668 6.742 5.543 1 95.12 63 LEU B O 1
ATOM 1721 N N . LEU B 1 64 ? 2.889 4.555 5.676 1 93.06 64 LEU B N 1
ATOM 1722 C CA . LEU B 1 64 ? 4.027 4.625 6.586 1 93.06 64 LEU B CA 1
ATOM 1723 C C . LEU B 1 64 ? 5.34 4.477 5.828 1 93.06 64 LEU B C 1
ATOM 1725 O O . LEU B 1 64 ? 5.551 3.482 5.133 1 93.06 64 LEU B O 1
ATOM 1729 N N . GLN B 1 65 ? 6.172 5.469 6.008 1 93.94 65 GLN B N 1
ATOM 1730 C CA . GLN B 1 65 ? 7.445 5.496 5.301 1 93.94 65 GLN B CA 1
ATOM 1731 C C . GLN B 1 65 ? 8.602 5.164 6.234 1 93.94 65 GLN B C 1
ATOM 1733 O O . GLN B 1 65 ? 9.023 6.008 7.035 1 93.94 65 GLN B O 1
ATOM 1738 N N . GLY B 1 66 ? 9.102 3.984 6.027 1 91.06 66 GLY B N 1
ATOM 1739 C CA . GLY B 1 66 ? 10.344 3.613 6.688 1 91.06 66 GLY B CA 1
ATOM 1740 C C . GLY B 1 66 ? 11.555 3.729 5.781 1 91.06 66 GLY B C 1
ATOM 1741 O O . GLY B 1 66 ? 11.422 3.945 4.578 1 91.06 66 GLY B O 1
ATOM 1742 N N . PRO B 1 67 ? 12.773 3.641 6.422 1 90.38 67 PRO B N 1
ATOM 1743 C CA . PRO B 1 67 ? 14 3.787 5.633 1 90.38 67 PRO B CA 1
ATOM 1744 C C . PRO B 1 67 ? 14.195 2.658 4.625 1 90.38 67 PRO B C 1
ATOM 1746 O O . PRO B 1 67 ? 14.734 2.881 3.539 1 90.38 67 PRO B O 1
ATOM 1749 N N . LYS B 1 68 ? 13.664 1.447 4.879 1 90.25 68 LYS B N 1
ATOM 1750 C CA . LYS B 1 68 ? 13.891 0.304 3.998 1 90.25 68 LYS B CA 1
ATOM 1751 C C . LYS B 1 68 ? 12.617 -0.069 3.246 1 90.25 68 LYS B C 1
ATOM 1753 O O . LYS B 1 68 ? 12.672 -0.504 2.094 1 90.25 68 LYS B O 1
ATOM 1758 N N . HIS B 1 69 ? 11.445 0.145 3.988 1 91.38 69 HIS B N 1
ATOM 1759 C CA . HIS B 1 69 ? 10.18 -0.277 3.395 1 91.38 69 HIS B CA 1
ATOM 1760 C C . HIS B 1 69 ? 9.086 0.76 3.629 1 91.38 69 HIS B C 1
ATOM 1762 O O . HIS B 1 69 ? 9.102 1.461 4.645 1 91.38 69 HIS B O 1
ATOM 1768 N N . TRP B 1 70 ? 8.227 0.819 2.658 1 92.56 70 TRP B N 1
ATOM 1769 C CA . TRP B 1 70 ? 6.984 1.573 2.791 1 92.56 70 TRP B CA 1
ATOM 1770 C C . TRP B 1 70 ? 5.793 0.637 2.959 1 92.56 70 TRP B C 1
ATOM 1772 O O . TRP B 1 70 ? 5.742 -0.428 2.34 1 92.56 70 TRP B O 1
ATOM 1782 N N . PHE B 1 71 ? 4.824 1.056 3.764 1 91.44 71 PHE B N 1
ATOM 1783 C CA . PHE B 1 71 ? 3.607 0.29 4.012 1 91.44 71 PHE B CA 1
ATOM 1784 C C . PHE B 1 71 ? 2.371 1.162 3.824 1 91.44 71 PHE B C 1
ATOM 1786 O O . PHE B 1 71 ? 2.262 2.232 4.426 1 91.44 71 PHE B O 1
ATOM 1793 N N . MET B 1 72 ? 1.536 0.684 3.012 1 93 72 MET B N 1
ATOM 1794 C CA . MET B 1 72 ? 0.282 1.396 2.781 1 93 72 MET B CA 1
ATOM 1795 C C . MET B 1 72 ? -0.91 0.559 3.23 1 93 72 MET B C 1
ATOM 1797 O O . MET B 1 72 ? -0.952 -0.649 2.988 1 93 72 MET B O 1
ATOM 1801 N N . SER B 1 73 ? -1.826 1.204 3.91 1 91.94 73 SER B N 1
ATOM 1802 C CA . SER B 1 73 ? -3.088 0.564 4.266 1 91.94 73 SER B CA 1
ATOM 1803 C C . SER B 1 73 ? -4.277 1.38 3.775 1 91.94 73 SER B C 1
ATOM 1805 O O . SER B 1 73 ? -4.262 2.611 3.83 1 91.94 73 SER B O 1
ATOM 1807 N N . ARG B 1 74 ? -5.281 0.679 3.354 1 93.62 74 ARG B N 1
ATOM 1808 C CA . ARG B 1 74 ? -6.547 1.299 2.971 1 93.62 74 ARG B CA 1
ATOM 1809 C C . ARG B 1 74 ? -7.707 0.323 3.137 1 93.62 74 ARG B C 1
ATOM 1811 O O . ARG B 1 74 ? -7.5 -0.893 3.172 1 93.62 74 ARG B O 1
ATOM 1818 N N . PRO B 1 75 ? -8.914 0.881 3.227 1 92.25 75 PRO B N 1
ATOM 1819 C CA . PRO B 1 75 ? -10.062 -0.021 3.252 1 92.25 75 PRO B CA 1
ATOM 1820 C C . PRO B 1 75 ? -10.172 -0.876 1.992 1 92.25 75 PRO B C 1
ATOM 1822 O O . PRO B 1 75 ? -9.828 -0.418 0.899 1 92.25 75 PRO B O 1
ATOM 1825 N N . ALA B 1 76 ? -10.578 -2.092 2.193 1 93.5 76 ALA B N 1
ATOM 1826 C CA . ALA B 1 76 ? -10.859 -2.938 1.035 1 93.5 76 ALA B CA 1
ATOM 1827 C C . ALA B 1 76 ? -11.906 -2.301 0.13 1 93.5 76 ALA B C 1
ATOM 1829 O O . ALA B 1 76 ? -12.859 -1.677 0.613 1 93.5 76 ALA B O 1
ATOM 1830 N N . PRO B 1 77 ? -11.734 -2.447 -1.175 1 94.19 77 PRO B N 1
ATOM 1831 C CA . PRO B 1 77 ? -12.758 -1.914 -2.08 1 94.19 77 PRO B CA 1
ATOM 1832 C C . PRO B 1 77 ? -14.078 -2.684 -2.004 1 94.19 77 PRO B C 1
ATOM 1834 O O . PRO B 1 77 ? -14.102 -3.814 -1.512 1 94.19 77 PRO B O 1
ATOM 1837 N N . THR B 1 78 ? -15.094 -1.973 -2.445 1 92.94 78 THR B N 1
ATOM 1838 C CA . THR B 1 78 ? -16.406 -2.625 -2.496 1 92.94 78 THR B CA 1
ATOM 1839 C C . THR B 1 78 ? -16.359 -3.842 -3.414 1 92.94 78 THR B C 1
ATOM 1841 O O . THR B 1 78 ? -16.969 -4.871 -3.117 1 92.94 78 THR B O 1
ATOM 1844 N N . GLU B 1 79 ? -15.57 -3.73 -4.504 1 93.44 79 GLU B N 1
ATOM 1845 C CA . GLU B 1 79 ? -15.398 -4.816 -5.469 1 93.44 79 GLU B CA 1
ATOM 1846 C C . GLU B 1 79 ? -13.93 -5.07 -5.766 1 93.44 79 GLU B C 1
ATOM 1848 O O . GLU B 1 79 ? -13.188 -4.145 -6.109 1 93.44 79 GLU B O 1
ATOM 1853 N N . VAL B 1 80 ? -13.625 -6.301 -5.633 1 93.81 80 VAL B N 1
ATOM 1854 C CA . VAL B 1 80 ? -12.266 -6.695 -5.996 1 93.81 80 VAL B CA 1
ATOM 1855 C C . VAL B 1 80 ? -12.188 -6.965 -7.496 1 93.81 80 VAL B C 1
ATOM 1857 O O . VAL B 1 80 ? -12.938 -7.789 -8.023 1 93.81 80 VAL B O 1
ATOM 1860 N N . SER B 1 81 ? -11.375 -6.246 -8.188 1 95.75 81 SER B N 1
ATOM 1861 C CA . SER B 1 81 ? -11.156 -6.371 -9.625 1 95.75 81 SER B CA 1
ATOM 1862 C C . SER B 1 81 ? -9.695 -6.129 -9.977 1 95.75 81 SER B C 1
ATOM 1864 O O . SER B 1 81 ? -8.906 -5.688 -9.141 1 95.75 81 SER B O 1
ATOM 1866 N N . LEU B 1 82 ? -9.344 -6.488 -11.195 1 95.81 82 LEU B N 1
ATOM 1867 C CA . LEU B 1 82 ? -7.984 -6.207 -11.648 1 95.81 82 LEU B CA 1
ATOM 1868 C C . LEU B 1 82 ? -7.684 -4.715 -11.578 1 95.81 82 LEU B C 1
ATOM 1870 O O . LEU B 1 82 ? -6.551 -4.316 -11.305 1 95.81 82 LEU B O 1
ATOM 1874 N N . GLU B 1 83 ? -8.711 -3.939 -11.805 1 93.94 83 GLU B N 1
ATOM 1875 C CA . GLU B 1 83 ? -8.547 -2.49 -11.766 1 93.94 83 GLU B CA 1
ATOM 1876 C C . GLU B 1 83 ? -8.188 -2.01 -10.359 1 93.94 83 GLU B C 1
ATOM 1878 O O . GLU B 1 83 ? -7.234 -1.252 -10.18 1 93.94 83 GLU B O 1
ATOM 1883 N N . THR B 1 84 ? -8.969 -2.496 -9.383 1 94.12 84 THR B N 1
ATOM 1884 C CA . THR B 1 84 ? -8.719 -2.062 -8.008 1 94.12 84 THR B CA 1
ATOM 1885 C C . THR B 1 84 ? -7.383 -2.594 -7.508 1 94.12 84 THR B C 1
ATOM 1887 O O . THR B 1 84 ? -6.684 -1.915 -6.75 1 94.12 84 THR B O 1
ATOM 1890 N N . ILE B 1 85 ? -7.008 -3.752 -7.949 1 95.94 85 ILE B N 1
ATOM 1891 C CA . ILE B 1 85 ? -5.73 -4.34 -7.57 1 95.94 85 ILE B CA 1
ATOM 1892 C C . ILE B 1 85 ? -4.59 -3.537 -8.188 1 95.94 85 ILE B C 1
ATOM 1894 O O . ILE B 1 85 ? -3.652 -3.137 -7.496 1 95.94 85 ILE B O 1
ATOM 1898 N N . SER B 1 86 ? -4.719 -3.225 -9.445 1 94.62 86 SER B N 1
ATOM 1899 C CA . SER B 1 86 ? -3.684 -2.488 -10.164 1 94.62 86 SER B CA 1
ATOM 1900 C C . SER B 1 86 ? -3.475 -1.102 -9.562 1 94.62 86 SER B C 1
ATOM 1902 O O . SER B 1 86 ? -2.344 -0.617 -9.484 1 94.62 86 SER B O 1
ATOM 1904 N N . ALA B 1 87 ? -4.516 -0.47 -9.133 1 90.88 87 ALA B N 1
ATOM 1905 C CA . ALA B 1 87 ? -4.438 0.86 -8.539 1 90.88 87 ALA B CA 1
ATOM 1906 C C . ALA B 1 87 ? -3.594 0.841 -7.266 1 90.88 87 ALA B C 1
ATOM 1908 O O . ALA B 1 87 ? -2.906 1.816 -6.953 1 90.88 87 ALA B O 1
ATOM 1909 N N . SER B 1 88 ? -3.537 -0.273 -6.656 1 92.25 88 SER B N 1
ATOM 1910 C CA . SER B 1 88 ? -2.844 -0.401 -5.379 1 92.25 88 SER B CA 1
ATOM 1911 C C . SER B 1 88 ? -1.367 -0.725 -5.582 1 92.25 88 SER B C 1
ATOM 1913 O O . SER B 1 88 ? -0.599 -0.77 -4.617 1 92.25 88 SER B O 1
ATOM 1915 N N . LEU B 1 89 ? -0.993 -0.932 -6.805 1 93.88 89 LEU B N 1
ATOM 1916 C CA . LEU B 1 89 ? 0.353 -1.428 -7.07 1 93.88 89 LEU B CA 1
ATOM 1917 C C . LEU B 1 89 ? 1.097 -0.497 -8.023 1 93.88 89 LEU B C 1
ATOM 1919 O O . LEU B 1 89 ? 2.02 -0.924 -8.719 1 93.88 89 LEU B O 1
ATOM 1923 N N . GLN B 1 90 ? 0.928 0.738 -7.906 1 89.25 90 GLN B N 1
ATOM 1924 C CA . GLN B 1 90 ? 1.619 1.688 -8.773 1 89.25 90 GLN B CA 1
ATOM 1925 C C . GLN B 1 90 ? 3.01 2.014 -8.234 1 89.25 90 GLN B C 1
ATOM 1927 O O . GLN B 1 90 ? 3.18 2.23 -7.031 1 89.25 90 GLN B O 1
ATOM 1932 N N . PRO B 1 91 ? 4.051 2.086 -9.117 1 89.56 91 PRO B N 1
ATOM 1933 C CA . PRO B 1 91 ? 3.986 1.771 -10.547 1 89.56 91 PRO B CA 1
ATOM 1934 C C . PRO B 1 91 ? 3.688 0.298 -10.812 1 89.56 91 PRO B C 1
ATOM 1936 O O . PRO B 1 91 ? 4.035 -0.563 -10 1 89.56 91 PRO B O 1
ATOM 1939 N N . LEU B 1 92 ? 3.162 0.059 -11.953 1 94.5 92 LEU B N 1
ATOM 1940 C CA . LEU B 1 92 ? 2.719 -1.29 -12.289 1 94.5 92 LEU B CA 1
ATOM 1941 C C . LEU B 1 92 ? 3.91 -2.215 -12.508 1 94.5 92 LEU B C 1
ATOM 1943 O O . LEU B 1 92 ? 4.91 -1.816 -13.109 1 94.5 92 LEU B O 1
ATOM 1947 N N . PRO B 1 93 ? 3.85 -3.457 -12.023 1 96.94 93 PRO B N 1
ATOM 1948 C CA . PRO B 1 93 ? 4.871 -4.457 -12.328 1 96.94 93 PRO B CA 1
ATOM 1949 C C . PRO B 1 93 ? 4.75 -5.004 -13.75 1 96.94 93 PRO B C 1
ATOM 1951 O O . PRO B 1 93 ? 3.768 -4.723 -14.445 1 96.94 93 PRO B O 1
ATOM 1954 N N . ASP B 1 94 ? 5.84 -5.688 -14.164 1 97.75 94 ASP B N 1
ATOM 1955 C CA . ASP B 1 94 ? 5.746 -6.43 -15.414 1 97.75 94 ASP B CA 1
ATOM 1956 C C . ASP B 1 94 ? 4.836 -7.648 -15.266 1 97.75 94 ASP B C 1
ATOM 1958 O O . ASP B 1 94 ? 4.098 -8 -16.188 1 97.75 94 ASP B O 1
ATOM 1962 N N . LEU B 1 95 ? 4.895 -8.281 -14.109 1 98.5 95 LEU B N 1
ATOM 1963 C CA . LEU B 1 95 ? 4.141 -9.492 -13.812 1 98.5 95 LEU B CA 1
ATOM 1964 C C . LEU B 1 95 ? 3.492 -9.406 -12.438 1 98.5 95 LEU B C 1
ATOM 1966 O O . LEU B 1 95 ? 4.172 -9.148 -11.438 1 98.5 95 LEU B O 1
ATOM 1970 N N . LEU B 1 96 ? 2.217 -9.625 -12.391 1 98.5 96 LEU B N 1
ATOM 1971 C CA . LEU B 1 96 ? 1.446 -9.727 -11.148 1 98.5 96 LEU B CA 1
ATOM 1972 C C . LEU B 1 96 ? 1.09 -11.18 -10.859 1 98.5 96 LEU B C 1
ATOM 1974 O O . LEU B 1 96 ? 0.349 -11.812 -11.617 1 98.5 96 LEU B O 1
ATOM 1978 N N . LEU B 1 97 ? 1.682 -11.672 -9.781 1 98.56 97 LEU B N 1
ATOM 1979 C CA . LEU B 1 97 ? 1.331 -13 -9.297 1 98.56 97 LEU B CA 1
ATOM 1980 C C . LEU B 1 97 ? 0.285 -12.922 -8.188 1 98.56 97 LEU B C 1
ATOM 1982 O O . LEU B 1 97 ? 0.416 -12.109 -7.266 1 98.56 97 LEU B O 1
ATOM 1986 N N . MET B 1 98 ? -0.688 -13.781 -8.281 1 97.81 98 MET B N 1
ATOM 1987 C CA . MET B 1 98 ? -1.755 -13.734 -7.289 1 97.81 98 MET B CA 1
ATOM 1988 C C . MET B 1 98 ? -1.961 -15.094 -6.641 1 97.81 98 MET B C 1
ATOM 1990 O O . MET B 1 98 ? -2.012 -16.109 -7.332 1 97.81 98 MET B O 1
ATOM 1994 N N . GLU B 1 99 ? -1.922 -15.078 -5.387 1 96.69 99 GLU B N 1
ATOM 1995 C CA . GLU B 1 99 ? -2.434 -16.188 -4.594 1 96.69 99 GLU B CA 1
ATOM 1996 C C . GLU B 1 99 ? -3.82 -15.883 -4.035 1 96.69 99 GLU B C 1
ATOM 1998 O O . GLU B 1 99 ? -3.963 -15.023 -3.162 1 96.69 99 GLU B O 1
ATOM 2003 N N . GLY B 1 100 ? -4.809 -16.578 -4.531 1 91.31 100 GLY B N 1
ATOM 2004 C CA . GLY B 1 100 ? -6.195 -16.219 -4.293 1 91.31 100 GLY B CA 1
ATOM 2005 C C . GLY B 1 100 ? -6.852 -15.547 -5.48 1 91.31 100 GLY B C 1
ATOM 2006 O O . GLY B 1 100 ? -6.43 -15.742 -6.621 1 91.31 100 GLY B O 1
ATOM 2007 N N . ASN B 1 101 ? -8.07 -14.945 -5.258 1 92.25 101 ASN B N 1
ATOM 2008 C CA . ASN B 1 101 ? -8.797 -14.273 -6.332 1 92.25 101 ASN B CA 1
ATOM 2009 C C . ASN B 1 101 ? -9.195 -15.258 -7.434 1 92.25 101 ASN B C 1
ATOM 2011 O O . ASN B 1 101 ? -9.117 -14.93 -8.617 1 92.25 101 ASN B O 1
ATOM 2015 N N . LYS B 1 102 ? -9.562 -16.359 -7.059 1 89.81 102 LYS B N 1
ATOM 2016 C CA . LYS B 1 102 ? -9.836 -17.469 -7.961 1 89.81 102 LYS B CA 1
ATOM 2017 C C . LYS B 1 102 ? -10.984 -17.141 -8.914 1 89.81 102 LYS B C 1
ATOM 2019 O O . LYS B 1 102 ? -11.094 -17.734 -9.992 1 89.81 102 LYS B O 1
ATOM 2024 N N . ALA B 1 103 ? -11.75 -16.203 -8.523 1 90.62 103 ALA B N 1
ATOM 2025 C CA . ALA B 1 103 ? -12.938 -15.883 -9.312 1 90.62 103 ALA B CA 1
ATOM 2026 C C . ALA B 1 103 ? -12.586 -15 -10.508 1 90.62 103 ALA B C 1
ATOM 2028 O O . ALA B 1 103 ? -13.383 -14.852 -11.438 1 90.62 103 ALA B O 1
ATOM 2029 N N . LEU B 1 104 ? -11.453 -14.422 -10.453 1 94.56 104 LEU B N 1
ATOM 2030 C CA . LEU B 1 104 ? -11.055 -13.555 -11.555 1 94.56 104 LEU B CA 1
ATOM 2031 C C . LEU B 1 104 ? -10.75 -14.375 -12.805 1 94.56 104 LEU B C 1
ATOM 2033 O O . LEU B 1 104 ? -10.172 -15.461 -12.719 1 94.56 104 LEU B O 1
ATOM 2037 N N . ALA B 1 105 ? -11.094 -13.867 -13.969 1 95.62 105 ALA B N 1
ATOM 2038 C CA . ALA B 1 105 ? -10.875 -14.547 -15.242 1 95.62 105 ALA B CA 1
ATOM 2039 C C . ALA B 1 105 ? -9.508 -14.18 -15.828 1 95.62 105 ALA B C 1
ATOM 2041 O O . ALA B 1 105 ? -9.43 -13.477 -16.844 1 95.62 105 ALA B O 1
ATOM 2042 N N . VAL B 1 106 ? -8.531 -14.688 -15.273 1 97.25 106 VAL B N 1
ATOM 2043 C CA . VAL B 1 106 ? -7.152 -14.469 -15.703 1 97.25 106 VAL B CA 1
ATOM 2044 C C . VAL B 1 106 ? -6.426 -15.805 -15.82 1 97.25 106 VAL B C 1
ATOM 2046 O O . VAL B 1 106 ? -6.867 -16.812 -15.258 1 97.25 106 VAL B O 1
ATOM 2049 N N . PRO B 1 107 ? -5.328 -15.867 -16.562 1 98 107 PRO B N 1
ATOM 2050 C CA . PRO B 1 107 ? -4.562 -17.109 -16.656 1 98 107 PRO B CA 1
ATOM 2051 C C . PRO B 1 107 ? -4.121 -17.641 -15.297 1 98 107 PRO B C 1
ATOM 2053 O O . PRO B 1 107 ? -3.77 -16.844 -14.414 1 98 107 PRO B O 1
ATOM 2056 N N . LYS B 1 108 ? -4.188 -19.031 -15.195 1 98.19 108 LYS B N 1
ATOM 2057 C CA . LYS B 1 108 ? -3.898 -19.641 -13.891 1 98.19 108 LYS B CA 1
ATOM 2058 C C . LYS B 1 108 ? -2.99 -20.859 -14.047 1 98.19 108 LYS B C 1
ATOM 2060 O O . LYS B 1 108 ? -3.006 -21.531 -15.078 1 98.19 108 LYS B O 1
ATOM 2065 N N . ILE B 1 109 ? -2.232 -21.047 -13.039 1 98.38 109 ILE B N 1
ATOM 2066 C CA . ILE B 1 109 ? -1.565 -22.328 -12.805 1 98.38 109 ILE B CA 1
ATOM 2067 C C . ILE B 1 109 ? -2.111 -22.969 -11.531 1 98.38 109 ILE B C 1
ATOM 2069 O O . ILE B 1 109 ? -2.148 -22.328 -10.477 1 98.38 109 ILE B O 1
ATOM 2073 N N . GLU B 1 110 ? -2.584 -24.203 -11.625 1 98.19 110 GLU B N 1
ATOM 2074 C CA . GLU B 1 110 ? -3.07 -24.938 -10.461 1 98.19 110 GLU B CA 1
ATOM 2075 C C . GLU B 1 110 ? -1.954 -25.75 -9.82 1 98.19 110 GLU B C 1
ATOM 2077 O O . GLU B 1 110 ? -1.239 -26.484 -10.508 1 98.19 110 GLU B O 1
ATOM 2082 N N . VAL B 1 111 ? -1.766 -25.578 -8.562 1 98.38 111 VAL B N 1
ATOM 2083 C CA . VAL B 1 111 ? -0.921 -26.469 -7.785 1 98.38 111 VAL B CA 1
ATOM 2084 C C . VAL B 1 111 ? -1.762 -27.625 -7.223 1 98.38 111 VAL B C 1
ATOM 2086 O O . VAL B 1 111 ? -2.703 -27.391 -6.461 1 98.38 111 VAL B O 1
ATOM 2089 N N . HIS B 1 112 ? -1.393 -28.844 -7.562 1 97.62 112 HIS B N 1
ATOM 2090 C CA . HIS B 1 112 ? -2.189 -30 -7.191 1 97.62 112 HIS B CA 1
ATOM 2091 C C . HIS B 1 112 ? -1.313 -31.109 -6.605 1 97.62 112 HIS B C 1
ATOM 2093 O O . HIS B 1 112 ? -0.339 -31.531 -7.23 1 97.62 112 HIS B O 1
ATOM 2099 N N . ARG B 1 113 ? -1.661 -31.438 -5.43 1 96.81 113 ARG B N 1
ATOM 2100 C CA . ARG B 1 113 ? -1.064 -32.594 -4.773 1 96.81 113 ARG B CA 1
ATOM 2101 C C . ARG B 1 113 ? -2.1 -33.688 -4.555 1 96.81 113 ARG B C 1
ATOM 2103 O O . ARG B 1 113 ? -2.939 -33.594 -3.654 1 96.81 113 ARG B O 1
ATOM 2110 N N . PRO B 1 114 ? -1.978 -34.781 -5.289 1 95.5 114 PRO B N 1
ATOM 2111 C CA . PRO B 1 114 ? -2.957 -35.844 -5.133 1 95.5 114 PRO B CA 1
ATOM 2112 C C . PRO B 1 114 ? -3.074 -36.344 -3.691 1 95.5 114 PRO B C 1
ATOM 2114 O O . PRO B 1 114 ? -4.148 -36.75 -3.264 1 95.5 114 PRO B O 1
ATOM 2117 N N . SER B 1 115 ? -1.973 -36.25 -2.973 1 95.56 115 SER B N 1
ATOM 2118 C CA . SER B 1 115 ? -1.956 -36.75 -1.595 1 95.56 115 SER B CA 1
ATOM 2119 C C . SER B 1 115 ? -2.973 -36 -0.735 1 95.56 115 SER B C 1
ATOM 2121 O O . SER B 1 115 ? -3.375 -36.5 0.322 1 95.56 115 SER B O 1
ATOM 2123 N N . LEU B 1 116 ? -3.432 -34.844 -1.174 1 95.69 116 LEU B N 1
ATOM 2124 C CA . LEU B 1 116 ? -4.402 -34.062 -0.417 1 95.69 116 LEU B CA 1
ATOM 2125 C C . LEU B 1 116 ? -5.812 -34.594 -0.623 1 95.69 116 LEU B C 1
ATOM 2127 O O . LEU B 1 116 ? -6.734 -34.219 0.117 1 95.69 116 LEU B O 1
ATOM 2131 N N . GLY B 1 117 ? -6.047 -35.375 -1.614 1 95.56 117 GLY B N 1
ATOM 2132 C CA . GLY B 1 117 ? -7.328 -36.031 -1.855 1 95.56 117 GLY B CA 1
ATOM 2133 C C . GLY B 1 117 ? -8.383 -35.094 -2.396 1 95.56 117 GLY B C 1
ATOM 2134 O O . GLY B 1 117 ? -9.578 -35.281 -2.174 1 95.56 117 GLY B O 1
ATOM 2135 N N . ARG B 1 118 ? -8 -34 -2.988 1 95.5 118 ARG B N 1
ATOM 2136 C CA . ARG B 1 118 ? -8.922 -33 -3.541 1 95.5 118 ARG B CA 1
ATOM 2137 C C . ARG B 1 118 ? -8.977 -33.094 -5.062 1 95.5 118 ARG B C 1
ATOM 2139 O O . ARG B 1 118 ? -8 -33.5 -5.699 1 95.5 118 ARG B O 1
ATOM 2146 N N . PRO B 1 119 ? -10.102 -32.75 -5.617 1 95.12 119 PRO B N 1
ATOM 2147 C CA . PRO B 1 119 ? -10.203 -32.812 -7.078 1 95.12 119 PRO B CA 1
ATOM 2148 C C . PRO B 1 119 ? -9.422 -31.688 -7.766 1 95.12 119 PRO B C 1
ATOM 2150 O O . PRO B 1 119 ? -9.055 -30.703 -7.125 1 95.12 119 PRO B O 1
ATOM 2153 N N . LEU B 1 120 ? -9.172 -31.953 -9.055 1 95.62 120 LEU B N 1
ATOM 2154 C CA . LEU B 1 120 ? -8.547 -30.906 -9.859 1 95.62 120 LEU B CA 1
ATOM 2155 C C . LEU B 1 120 ?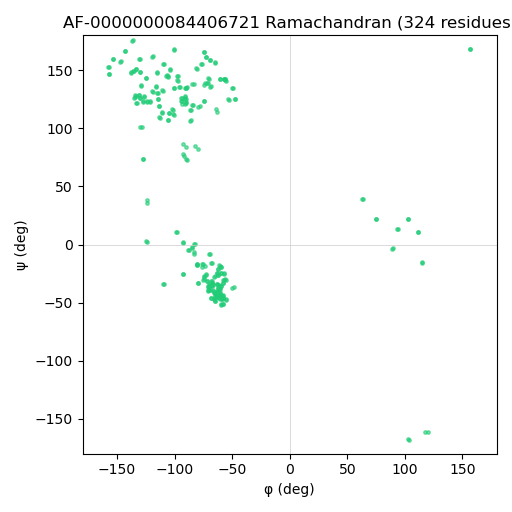 -9.508 -29.734 -10.078 1 95.62 120 LEU B C 1
ATOM 2157 O O . LEU B 1 120 ? -10.68 -29.938 -10.406 1 95.62 120 LEU B O 1
ATOM 2161 N N . LEU B 1 121 ? -9.031 -28.547 -9.953 1 95.38 121 LEU B N 1
ATOM 2162 C CA . LEU B 1 121 ? -9.797 -27.344 -10.25 1 95.38 121 LEU B CA 1
ATOM 2163 C C . LEU B 1 121 ? -9.93 -27.141 -11.75 1 95.38 121 LEU B C 1
ATOM 2165 O O . LEU B 1 121 ? -10.914 -26.578 -12.227 1 95.38 121 LEU B O 1
ATOM 2169 N N . ALA B 1 122 ? -8.961 -27.578 -12.492 1 94.69 122 ALA B N 1
ATOM 2170 C CA . ALA B 1 122 ? -8.867 -27.375 -13.938 1 94.69 122 ALA B CA 1
ATOM 2171 C C . ALA B 1 122 ? -10.102 -27.938 -14.648 1 94.69 122 ALA B C 1
ATOM 2173 O O . ALA B 1 122 ? -10.453 -27.484 -15.742 1 94.69 122 ALA B O 1
ATOM 2174 N N . ALA B 1 123 ? -10.703 -28.859 -14.031 1 91.06 123 ALA B N 1
ATOM 2175 C CA . ALA B 1 123 ? -11.883 -29.484 -14.617 1 91.06 123 ALA B CA 1
ATOM 2176 C C . ALA B 1 123 ? -13.008 -28.469 -14.789 1 91.06 123 ALA B C 1
ATOM 2178 O O . ALA B 1 123 ? -13.805 -28.578 -15.727 1 91.06 123 ALA B O 1
ATOM 2179 N N . ASP B 1 124 ? -13 -27.422 -14 1 92.81 124 ASP B N 1
ATOM 2180 C CA . ASP B 1 124 ? -14.125 -26.5 -13.992 1 92.81 124 ASP B CA 1
ATOM 2181 C C . ASP B 1 124 ? -13.664 -25.062 -14.266 1 92.81 124 ASP B C 1
ATOM 2183 O O . ASP B 1 124 ? -14.469 -24.141 -14.234 1 92.81 124 ASP B O 1
ATOM 2187 N N . ASP B 1 125 ? -12.438 -24.891 -14.516 1 95.62 125 ASP B N 1
ATOM 2188 C CA . ASP B 1 125 ? -11.906 -23.547 -14.727 1 95.62 125 ASP B CA 1
ATOM 2189 C C . ASP B 1 125 ? -11.078 -23.484 -16 1 95.62 125 ASP B C 1
ATOM 2191 O O . ASP B 1 125 ? -9.914 -23.875 -16.016 1 95.62 125 ASP B O 1
ATOM 2195 N N . PRO B 1 126 ? -11.648 -22.969 -17.016 1 95.19 126 PRO B N 1
ATOM 2196 C CA . PRO B 1 126 ? -10.961 -22.953 -18.297 1 95.19 126 PRO B CA 1
ATOM 2197 C C . PRO B 1 126 ? -9.773 -21.984 -18.328 1 95.19 126 PRO B C 1
ATOM 2199 O O . PRO B 1 126 ? -8.984 -22 -19.281 1 95.19 126 PRO B O 1
ATOM 2202 N N . CYS B 1 127 ? -9.625 -21.188 -17.297 1 97 127 CYS B N 1
ATOM 2203 C CA . CYS B 1 127 ? -8.516 -20.234 -17.281 1 97 127 CYS B CA 1
ATOM 2204 C C . CYS B 1 127 ? -7.234 -20.906 -16.797 1 97 127 CYS B C 1
ATOM 2206 O O . CYS B 1 127 ? -6.156 -20.312 -16.875 1 97 127 CYS B O 1
ATOM 2208 N N . ILE B 1 128 ? -7.32 -22.109 -16.359 1 97.19 128 ILE B N 1
ATOM 2209 C CA . ILE B 1 128 ? -6.133 -22.828 -15.898 1 97.19 128 ILE B CA 1
ATOM 2210 C C . ILE B 1 128 ? -5.359 -23.359 -17.109 1 97.19 128 ILE B C 1
ATOM 2212 O O . ILE B 1 128 ? -5.836 -24.234 -17.812 1 97.19 128 ILE B O 1
ATOM 2216 N N . MET B 1 129 ? -4.117 -22.844 -17.188 1 96.88 129 MET B N 1
ATOM 2217 C CA . MET B 1 129 ? -3.311 -23.141 -18.375 1 96.88 129 MET B CA 1
ATOM 2218 C C . MET B 1 129 ? -2.439 -24.375 -18.141 1 96.88 129 MET B C 1
ATOM 2220 O O . MET B 1 129 ? -1.999 -25.016 -19.094 1 96.88 129 MET B O 1
ATOM 2224 N N . ALA B 1 130 ? -2.139 -24.625 -16.875 1 98.06 130 ALA B N 1
ATOM 2225 C CA . ALA B 1 130 ? -1.23 -25.703 -16.531 1 98.06 130 ALA B CA 1
ATOM 2226 C C . ALA B 1 130 ? -1.46 -26.156 -15.086 1 98.06 130 ALA B C 1
ATOM 2228 O O . ALA B 1 130 ? -1.972 -25.406 -14.258 1 98.06 130 ALA B O 1
ATOM 2229 N N . VAL B 1 131 ? -1.126 -27.422 -14.891 1 98.06 131 VAL B N 1
ATOM 2230 C CA . VAL B 1 131 ? -1.186 -28 -13.547 1 98.06 131 VAL B CA 1
ATOM 2231 C C . VAL B 1 131 ? 0.222 -28.344 -13.07 1 98.06 131 VAL B C 1
ATOM 2233 O O . VAL B 1 131 ? 0.94 -29.094 -13.734 1 98.06 131 VAL B O 1
ATOM 2236 N N . ALA B 1 132 ? 0.638 -27.734 -11.992 1 98.44 132 ALA B N 1
ATOM 2237 C CA . ALA B 1 132 ? 1.88 -28.109 -11.32 1 98.44 132 ALA B CA 1
ATOM 2238 C C . ALA B 1 132 ? 1.628 -29.172 -10.25 1 98.44 132 ALA B C 1
ATOM 2240 O O . ALA B 1 132 ? 0.819 -28.969 -9.344 1 98.44 132 ALA B O 1
ATOM 2241 N N . THR B 1 133 ? 2.316 -30.266 -10.336 1 97.94 133 THR B N 1
ATOM 2242 C CA . THR B 1 133 ? 2.039 -31.406 -9.469 1 97.94 133 THR B CA 1
ATOM 2243 C C . THR B 1 133 ? 3.324 -32.156 -9.133 1 97.94 133 THR B C 1
ATOM 2245 O O . THR B 1 133 ? 4.348 -31.969 -9.789 1 97.94 133 THR B O 1
ATOM 2248 N N . ASP B 1 134 ? 3.293 -32.906 -8.039 1 97.25 134 ASP B N 1
ATOM 2249 C CA . ASP B 1 134 ? 4.445 -33.719 -7.656 1 97.25 134 ASP B CA 1
ATOM 2250 C C . ASP B 1 134 ? 4.258 -35.156 -8.086 1 97.25 134 ASP B C 1
ATOM 2252 O O . ASP B 1 134 ? 4.988 -36.062 -7.637 1 97.25 134 ASP B O 1
ATOM 2256 N N . SER B 1 135 ? 3.223 -35.438 -8.93 1 95 135 SER B N 1
ATOM 2257 C CA . SER B 1 135 ? 2.914 -36.75 -9.453 1 95 135 SER B CA 1
ATOM 2258 C C . SER B 1 135 ? 2.568 -36.688 -10.938 1 95 135 SER B C 1
ATOM 2260 O O . SER B 1 135 ? 2.609 -35.625 -11.547 1 95 135 SER B O 1
ATOM 2262 N N . VAL B 1 136 ? 2.389 -37.844 -11.477 1 92.25 136 VAL B N 1
ATOM 2263 C CA . VAL B 1 136 ? 1.938 -37.938 -12.859 1 92.25 136 VAL B CA 1
ATOM 2264 C C . VAL B 1 136 ? 0.413 -38 -12.906 1 92.25 136 VAL B C 1
ATOM 2266 O O . VAL B 1 136 ? -0.192 -38.844 -12.258 1 92.25 136 VAL B O 1
ATOM 2269 N N . LEU B 1 137 ? -0.123 -37.062 -13.562 1 92.19 137 LEU B N 1
ATOM 2270 C CA . LEU B 1 137 ? -1.575 -37.031 -13.703 1 92.19 137 LEU B CA 1
ATOM 2271 C C . LEU B 1 137 ? -1.991 -37.406 -15.125 1 92.19 137 LEU B C 1
ATOM 2273 O O . LEU B 1 137 ? -1.25 -37.156 -16.078 1 92.19 137 LEU B O 1
ATOM 2277 N N . ASP B 1 138 ? -3.088 -38.062 -15.211 1 90.56 138 ASP B N 1
ATOM 2278 C CA . ASP B 1 138 ? -3.691 -38.312 -16.516 1 90.56 138 ASP B CA 1
ATOM 2279 C C . ASP B 1 138 ? -4.699 -37.219 -16.875 1 90.56 138 ASP B C 1
ATOM 2281 O O . ASP B 1 138 ? -5.906 -37.406 -16.703 1 90.56 138 ASP B O 1
ATOM 2285 N N . ILE B 1 139 ? -4.305 -36.094 -17.297 1 88.06 139 ILE B N 1
ATOM 2286 C CA . ILE B 1 139 ? -5.148 -34.938 -17.625 1 88.06 139 ILE B CA 1
ATOM 2287 C C . ILE B 1 139 ? -4.723 -34.344 -18.969 1 88.06 139 ILE B C 1
ATOM 2289 O O . ILE B 1 139 ? -3.566 -34.5 -19.375 1 88.06 139 ILE B O 1
ATOM 2293 N N . PRO B 1 140 ? -5.797 -33.75 -19.578 1 86.81 140 PRO B N 1
ATOM 2294 C CA . PRO B 1 140 ? -5.426 -33 -20.766 1 86.81 140 PRO B CA 1
ATOM 2295 C C . PRO B 1 140 ? -4.734 -31.672 -20.438 1 86.81 140 PRO B C 1
ATOM 2297 O O . PRO B 1 140 ? -4.848 -31.172 -19.312 1 86.81 140 PRO B O 1
ATOM 2300 N N . GLY B 1 141 ? -3.674 -31.359 -21.188 1 89.69 141 GLY B N 1
ATOM 2301 C CA . GLY B 1 141 ? -3.072 -30.047 -21 1 89.69 141 GLY B CA 1
ATOM 2302 C C . GLY B 1 141 ? -1.623 -30.125 -20.562 1 89.69 141 GLY B C 1
ATOM 2303 O O . GLY B 1 141 ? -1.021 -31.188 -20.547 1 89.69 141 GLY B O 1
ATOM 2304 N N . VAL B 1 142 ? -1.196 -29.016 -20.016 1 96.25 142 VAL B N 1
ATOM 2305 C CA . VAL B 1 142 ? 0.215 -28.906 -19.656 1 96.25 142 VAL B CA 1
ATOM 2306 C C . VAL B 1 142 ? 0.412 -29.281 -18.203 1 96.25 142 VAL B C 1
ATOM 2308 O O . VAL B 1 142 ? -0.312 -28.812 -17.328 1 96.25 142 VAL B O 1
ATOM 2311 N N . GLN B 1 143 ? 1.304 -30.203 -17.953 1 97.25 143 GLN B N 1
ATOM 2312 C CA . GLN B 1 143 ? 1.687 -30.578 -16.594 1 97.25 143 GLN B CA 1
ATOM 2313 C C . GLN B 1 143 ? 3.109 -30.125 -16.281 1 97.25 143 GLN B C 1
ATOM 2315 O O . GLN B 1 143 ? 4.012 -30.266 -17.109 1 97.25 143 GLN B O 1
ATOM 2320 N N . LEU B 1 144 ? 3.279 -29.516 -15.164 1 98.06 144 LEU B N 1
ATOM 2321 C CA . LEU B 1 144 ? 4.574 -29.031 -14.688 1 98.06 144 LEU B CA 1
ATOM 2322 C C . LEU B 1 144 ? 4.988 -29.766 -13.414 1 98.06 144 LEU B C 1
ATOM 2324 O O . LEU B 1 144 ? 4.137 -30.188 -12.625 1 98.06 144 LEU B O 1
ATOM 2328 N N . ASP B 1 145 ? 6.289 -29.922 -13.289 1 97.81 145 ASP B N 1
ATOM 2329 C CA . ASP B 1 145 ? 6.82 -30.578 -12.094 1 97.81 145 ASP B CA 1
ATOM 2330 C C . ASP B 1 145 ? 7.004 -29.578 -10.961 1 97.81 145 ASP B C 1
ATOM 2332 O O . ASP B 1 145 ? 7.852 -28.688 -11.039 1 97.81 145 ASP B O 1
ATOM 2336 N N . LEU B 1 146 ? 6.25 -29.812 -9.961 1 97.44 146 LEU B N 1
ATOM 2337 C CA . LEU B 1 146 ? 6.289 -28.922 -8.805 1 97.44 146 LEU B CA 1
ATOM 2338 C C . LEU B 1 146 ? 7.688 -28.875 -8.195 1 97.44 146 LEU B C 1
ATOM 2340 O O . LEU B 1 146 ? 8.055 -27.906 -7.531 1 97.44 146 LEU B O 1
ATOM 2344 N N . ASN B 1 147 ? 8.516 -29.828 -8.469 1 96.62 147 ASN B N 1
ATOM 2345 C CA . ASN B 1 147 ? 9.844 -29.938 -7.895 1 96.62 147 ASN B CA 1
ATOM 2346 C C . ASN B 1 147 ? 10.898 -29.266 -8.773 1 96.62 147 ASN B C 1
ATOM 2348 O O . ASN B 1 147 ? 12.086 -29.266 -8.438 1 96.62 147 ASN B O 1
ATOM 2352 N N . THR B 1 148 ? 10.523 -28.703 -9.812 1 97.94 148 THR B N 1
ATOM 2353 C CA . THR B 1 148 ? 11.445 -27.984 -10.695 1 97.94 148 THR B CA 1
ATOM 2354 C C . THR B 1 148 ? 10.945 -26.578 -10.977 1 97.94 148 THR B C 1
ATOM 2356 O O . THR B 1 148 ? 10.562 -26.25 -12.102 1 97.94 148 THR B O 1
ATOM 2359 N N . PRO B 1 149 ? 11.039 -25.703 -10.016 1 98.5 149 PRO B N 1
ATOM 2360 C CA . PRO B 1 149 ? 10.539 -24.328 -10.172 1 98.5 149 PRO B CA 1
ATOM 2361 C C . PRO B 1 149 ? 11.164 -23.594 -11.359 1 98.5 149 PRO B C 1
ATOM 2363 O O . PRO B 1 149 ? 10.516 -22.75 -11.984 1 98.5 149 PRO B O 1
ATOM 2366 N N . SER B 1 150 ? 12.414 -23.922 -11.711 1 98.62 150 SER B N 1
ATOM 2367 C CA . SER B 1 150 ? 13.062 -23.281 -12.859 1 98.62 150 SER B CA 1
ATOM 2368 C C . SER B 1 150 ? 12.312 -23.578 -14.156 1 98.62 150 SER B C 1
ATOM 2370 O O . SER B 1 150 ? 12.203 -22.703 -15.023 1 98.62 150 SER B O 1
ATOM 2372 N N . ALA B 1 151 ? 11.758 -24.781 -14.25 1 98.31 151 ALA B N 1
ATOM 2373 C CA . ALA B 1 151 ? 10.969 -25.156 -15.422 1 98.31 151 ALA B CA 1
ATOM 2374 C C . ALA B 1 151 ? 9.641 -24.406 -15.445 1 98.31 151 ALA B C 1
ATOM 2376 O O . ALA B 1 151 ? 9.18 -23.984 -16.516 1 98.31 151 ALA B O 1
ATOM 2377 N N . ILE B 1 152 ? 9.07 -24.266 -14.32 1 98.69 152 ILE B N 1
ATOM 2378 C CA . ILE B 1 152 ? 7.816 -23.516 -14.227 1 98.69 152 ILE B CA 1
ATOM 2379 C C . ILE B 1 152 ? 8.062 -22.062 -14.586 1 98.69 152 ILE B C 1
ATOM 2381 O O . ILE B 1 152 ? 7.277 -21.453 -15.32 1 98.69 152 ILE B O 1
ATOM 2385 N N . ALA B 1 153 ? 9.172 -21.469 -14.117 1 98.81 153 ALA B N 1
ATOM 2386 C CA . ALA B 1 153 ? 9.531 -20.094 -14.445 1 98.81 153 ALA B CA 1
ATOM 2387 C C . ALA B 1 153 ? 9.727 -19.922 -15.945 1 98.81 153 ALA B C 1
ATOM 2389 O O . ALA B 1 153 ? 9.289 -18.906 -16.516 1 98.81 153 ALA B O 1
ATOM 2390 N N . ARG B 1 154 ? 10.359 -20.891 -16.547 1 98.5 154 ARG B N 1
ATOM 2391 C CA . ARG B 1 154 ? 10.562 -20.844 -17.984 1 98.5 154 ARG B CA 1
ATOM 2392 C C . ARG B 1 154 ? 9.227 -20.875 -18.719 1 98.5 154 ARG B C 1
ATOM 2394 O O . ARG B 1 154 ? 9.031 -20.141 -19.703 1 98.5 154 ARG B O 1
ATOM 2401 N N . PHE B 1 155 ? 8.398 -21.734 -18.281 1 98.56 155 PHE B N 1
ATOM 2402 C CA . PHE B 1 155 ? 7.062 -21.812 -18.859 1 98.56 155 PHE B CA 1
ATOM 2403 C C . PHE B 1 155 ? 6.363 -20.453 -18.797 1 98.56 155 PHE B C 1
ATOM 2405 O O . PHE B 1 155 ? 5.801 -20 -19.797 1 98.56 155 PHE B O 1
ATOM 2412 N N . ILE B 1 156 ? 6.398 -19.797 -17.656 1 98.62 156 ILE B N 1
ATOM 2413 C CA . ILE B 1 156 ? 5.762 -18.5 -17.438 1 98.62 156 ILE B CA 1
ATOM 2414 C C . ILE B 1 156 ? 6.398 -17.453 -18.359 1 98.62 156 ILE B C 1
ATOM 2416 O O . ILE B 1 156 ? 5.699 -16.656 -18.969 1 98.62 156 ILE B O 1
ATOM 2420 N N . ARG B 1 157 ? 7.727 -17.453 -18.438 1 98.06 157 ARG B N 1
ATOM 2421 C CA . ARG B 1 157 ? 8.438 -16.516 -19.297 1 98.06 157 ARG B CA 1
ATOM 2422 C C . ARG B 1 157 ? 7.984 -16.656 -20.75 1 98.06 157 ARG B C 1
ATOM 2424 O O . ARG B 1 157 ? 7.75 -15.648 -21.422 1 98.06 157 ARG B O 1
ATOM 2431 N N . GLN B 1 158 ? 7.91 -17.891 -21.172 1 97.62 158 GLN B N 1
ATOM 2432 C CA . GLN B 1 158 ? 7.473 -18.141 -22.547 1 97.62 158 GLN B CA 1
ATOM 2433 C C . GLN B 1 158 ? 6.039 -17.672 -22.766 1 97.62 158 GLN B C 1
ATOM 2435 O O . GLN B 1 158 ? 5.723 -17.094 -23.812 1 97.62 158 GLN B O 1
ATOM 2440 N N . TRP B 1 159 ? 5.215 -17.906 -21.812 1 97.69 159 TRP B N 1
ATOM 2441 C CA . TRP B 1 159 ? 3.83 -17.453 -21.875 1 97.69 159 TRP B CA 1
ATOM 2442 C C . TRP B 1 159 ? 3.762 -15.938 -22 1 97.69 159 TRP B C 1
ATOM 2444 O O . TRP B 1 159 ? 3 -15.414 -22.812 1 97.69 159 TRP B O 1
ATOM 2454 N N . ILE B 1 160 ? 4.562 -15.188 -21.234 1 97.06 160 ILE B N 1
ATOM 2455 C CA . ILE B 1 160 ? 4.59 -13.727 -21.25 1 97.06 160 ILE B CA 1
ATOM 2456 C C . ILE B 1 160 ? 4.992 -13.242 -22.641 1 97.06 160 ILE B C 1
ATOM 2458 O O . ILE B 1 160 ? 4.383 -12.312 -23.188 1 97.06 160 ILE B O 1
ATOM 2462 N N . LYS B 1 161 ? 5.957 -13.844 -23.266 1 94.88 161 LYS B N 1
ATOM 2463 C CA . LYS B 1 161 ? 6.469 -13.445 -24.562 1 94.88 161 LYS B CA 1
ATOM 2464 C C . LYS B 1 161 ? 5.438 -13.695 -25.672 1 94.88 161 LYS B C 1
ATOM 2466 O O . LYS B 1 161 ? 5.375 -12.953 -26.641 1 94.88 161 LYS B O 1
ATOM 2471 N N . LYS B 1 162 ? 4.758 -14.734 -25.469 1 91.06 162 LYS B N 1
ATOM 2472 C CA . LYS B 1 162 ? 3.738 -15.062 -26.469 1 91.06 162 LYS B CA 1
ATOM 2473 C C . LYS B 1 162 ? 2.578 -14.07 -26.406 1 91.06 162 LYS B C 1
ATOM 2475 O O . LYS B 1 162 ? 1.937 -13.797 -27.422 1 91.06 162 LYS B O 1
ATOM 2480 N N . GLU B 1 163 ? 2.275 -13.609 -25.312 1 83.06 163 GLU B N 1
ATOM 2481 C CA . GLU B 1 163 ? 1.176 -12.672 -25.125 1 83.06 163 GLU B CA 1
ATOM 2482 C C . GLU B 1 163 ? 1.562 -11.266 -25.594 1 83.06 163 GLU B C 1
ATOM 2484 O O . GLU B 1 163 ? 0.693 -10.445 -25.875 1 83.06 163 GLU B O 1
ATOM 2489 N N . ASP B 1 164 ? 2.803 -10.969 -25.719 1 73.94 164 ASP B N 1
ATOM 2490 C CA . ASP B 1 164 ? 3.258 -9.695 -26.266 1 73.94 164 ASP B CA 1
ATOM 2491 C C . ASP B 1 164 ? 3.092 -9.656 -27.781 1 73.94 164 ASP B C 1
ATOM 2493 O O . ASP B 1 164 ? 2.727 -8.625 -28.344 1 73.94 164 ASP B O 1
#